Protein AF-A0A6C0IKM4-F1 (afdb_monomer)

Mean predicted aligned error: 20.97 Å

Secondary structure (DSSP, 8-state):
-HHHHHHHHHHHHHHT--TTGGG-HHHHHHHHHHHHHHHHHHHHTT-HHHHHHHHHHHHHHHTT-S-HHHHHHHHHHHHHHHHHHHHHHTTSS---SSSHHHHTTTTTS----------S----HHHHHHHHHHHHHHHHHHHHHHHHHHHHHHTTHHHHHHHHHHHHHHHHHHHHTT-

Radius of gyration: 28.17 Å; Cα contacts (8 Å, |Δi|>4): 47; chains: 1; bounding box: 74×59×59 Å

pLDDT: mean 71.32, std 19.52, range [26.0, 94.5]

Organism: NCBI:txid1070528

Sequence (179 aa):
MYSFIIEMKFSLKNVLQFQPLLKSQLVLYMFLFIALFEIVHFGTNQNVNGVLLMFLIGFLTSFFSKNMIIILFSAIVFTNLIVYGSQLKYREGFDKKDEVIKRVKKTKKSEEELEEEDSKKEMTKKDIEEQFSSLQKELPEFQKIQFEILDNLEKMDPLLEKAESFINKYSEYRDSNRR

Solvent-accessible surface area (backbone atoms only — not comparable to full-atom values): 10732 Å² total; per-residue (Å²): 111,73,69,59,56,50,53,55,55,54,56,51,58,62,67,68,63,48,72,64,57,71,66,37,69,64,55,42,53,53,49,52,53,51,53,51,50,49,47,52,55,29,59,75,68,73,34,66,66,52,47,54,47,29,52,51,44,30,56,59,38,48,78,79,42,92,47,65,48,57,23,51,52,49,19,53,53,52,37,50,51,53,52,59,55,49,59,60,63,73,64,64,90,80,81,80,90,79,64,75,79,69,60,75,80,61,81,85,72,84,82,89,81,87,85,91,88,86,88,87,80,92,71,54,76,67,58,55,53,51,52,52,55,50,51,62,62,50,49,62,56,54,51,50,52,52,51,52,51,50,54,55,53,61,67,42,47,68,56,52,53,50,49,50,53,51,52,52,56,54,49,51,55,58,58,60,74,71,108

Foldseek 3Di:
DVVVVVVVVVVVVVVPPCVVVLVDPVLLVVLVVVVVVQCVVCVVVVNPVLNVQLVVQLVVVVVVDPRNSSSSVRSVVVSCCVVVVVVVVVPPPDDDPDDPVPPVPPPPDDDDDDDDDDDDDDDDPVNVVVVVVVVVVCVVVVVVVVVVVVVVVVVCVVVVVVVVVVVVVVVVVVVVVVD

Structure (mmCIF, N/CA/C/O backbone):
data_AF-A0A6C0IKM4-F1
#
_entry.id   AF-A0A6C0IKM4-F1
#
loop_
_atom_site.group_PDB
_atom_site.id
_atom_site.type_symbol
_atom_site.label_atom_id
_atom_site.label_alt_id
_atom_site.label_comp_id
_atom_site.label_asym_id
_atom_site.label_entity_id
_atom_site.label_seq_id
_atom_site.pdbx_PDB_ins_code
_atom_site.Cartn_x
_atom_site.Cartn_y
_atom_site.Cartn_z
_atom_site.occupancy
_atom_site.B_iso_or_equiv
_atom_site.auth_seq_id
_atom_site.auth_comp_id
_atom_site.auth_asym_id
_atom_site.auth_atom_id
_atom_site.pdbx_PDB_model_num
ATOM 1 N N . MET A 1 1 ? -24.820 27.724 -2.757 1.00 55.03 1 MET A N 1
ATOM 2 C CA . MET A 1 1 ? -23.434 27.477 -2.291 1.00 55.03 1 MET A CA 1
ATOM 3 C C . MET A 1 1 ? -23.375 27.105 -0.805 1.00 55.03 1 MET A C 1
ATOM 5 O O . MET A 1 1 ? -22.863 26.038 -0.500 1.00 55.03 1 MET A O 1
ATOM 9 N N . TYR A 1 2 ? -23.968 27.883 0.113 1.00 59.00 2 TYR A N 1
ATOM 10 C CA . TYR A 1 2 ? -23.994 27.545 1.552 1.00 59.00 2 TYR A CA 1
ATOM 11 C C . TYR A 1 2 ? -24.681 26.207 1.899 1.00 59.00 2 TYR A C 1
ATOM 13 O O . TYR A 1 2 ? -24.179 25.478 2.746 1.00 59.00 2 TYR A O 1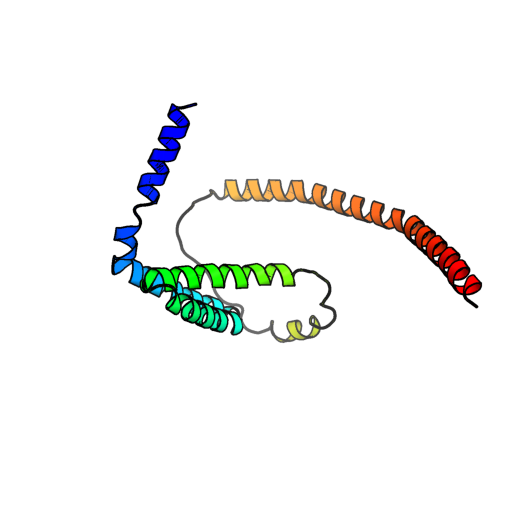
ATOM 21 N N . SER A 1 3 ? -25.755 25.832 1.194 1.00 52.97 3 SER A N 1
ATOM 22 C CA . SER A 1 3 ? -26.450 24.546 1.399 1.00 52.97 3 SER A CA 1
ATOM 23 C C . SER A 1 3 ? -25.585 23.326 1.032 1.00 52.97 3 SER A C 1
ATOM 25 O O . SER A 1 3 ? -25.612 22.323 1.733 1.00 52.97 3 SER A O 1
ATOM 27 N N . PHE A 1 4 ? -24.736 23.445 0.004 1.00 60.00 4 PHE A N 1
ATOM 28 C CA . PHE A 1 4 ? -23.842 22.367 -0.447 1.00 60.00 4 PHE A CA 1
ATOM 29 C C . PHE A 1 4 ? -22.686 22.128 0.539 1.00 60.00 4 PHE A C 1
ATOM 31 O O . PHE A 1 4 ? -22.314 20.996 0.833 1.00 60.00 4 PHE A O 1
ATOM 38 N N . ILE A 1 5 ? -22.152 23.204 1.123 1.00 60.06 5 ILE A N 1
ATOM 39 C CA . ILE A 1 5 ? -21.101 23.120 2.148 1.00 60.06 5 ILE A CA 1
ATOM 40 C C . ILE A 1 5 ? -21.643 22.477 3.439 1.00 60.06 5 ILE A C 1
ATOM 42 O O . ILE A 1 5 ? -20.917 21.748 4.117 1.00 60.06 5 ILE A O 1
ATOM 46 N N . ILE A 1 6 ? -22.914 22.718 3.778 1.00 59.88 6 ILE A N 1
ATOM 47 C CA . ILE A 1 6 ? -23.574 22.128 4.952 1.00 59.88 6 ILE A CA 1
ATOM 48 C C . ILE A 1 6 ? -23.811 20.625 4.755 1.00 59.88 6 ILE A C 1
ATOM 50 O O . ILE A 1 6 ? -23.484 19.853 5.656 1.00 59.88 6 ILE A O 1
ATOM 54 N N . GLU A 1 7 ? -24.282 20.192 3.582 1.00 55.53 7 GLU A N 1
ATOM 55 C CA . GLU A 1 7 ? -24.427 18.763 3.261 1.00 55.53 7 GLU A CA 1
ATOM 56 C C . GLU A 1 7 ? -23.082 18.026 3.282 1.00 55.53 7 GLU A C 1
ATOM 58 O O . GLU A 1 7 ? -22.968 16.952 3.880 1.00 55.53 7 GLU A O 1
ATOM 63 N N . MET A 1 8 ? -22.028 18.636 2.730 1.00 56.53 8 MET A N 1
ATOM 64 C CA . MET A 1 8 ? -20.687 18.047 2.749 1.00 56.53 8 MET A CA 1
ATOM 65 C C . MET A 1 8 ? -20.127 17.942 4.181 1.00 56.53 8 MET A C 1
ATOM 67 O O . MET A 1 8 ? -19.518 16.934 4.542 1.00 56.53 8 MET A O 1
ATOM 71 N N . LYS A 1 9 ? -20.388 18.937 5.044 1.00 54.00 9 LYS A N 1
ATOM 72 C CA . LYS A 1 9 ? -20.018 18.885 6.471 1.00 54.00 9 LYS A CA 1
ATOM 73 C C . LYS A 1 9 ? -20.829 17.861 7.272 1.00 54.00 9 LYS A C 1
ATOM 75 O O . LYS A 1 9 ? -20.288 17.277 8.211 1.00 54.00 9 LYS A O 1
ATOM 80 N N . PHE A 1 10 ? -22.098 17.639 6.930 1.00 55.91 10 PHE A N 1
ATOM 81 C CA . PHE A 1 10 ? -22.976 16.682 7.610 1.00 55.91 10 PHE A CA 1
ATOM 82 C C . PHE A 1 10 ? -22.608 15.227 7.280 1.00 55.91 10 PHE A C 1
ATOM 84 O O . PHE A 1 10 ? -22.536 14.394 8.184 1.00 55.91 10 PHE A O 1
ATOM 91 N N . SER A 1 11 ? -22.262 14.943 6.020 1.00 54.78 11 SER A N 1
ATOM 92 C CA . SER A 1 11 ? -21.812 13.615 5.576 1.00 54.78 11 SER A CA 1
ATOM 93 C C . SER A 1 11 ? -20.491 13.189 6.241 1.00 54.78 11 SER A C 1
ATOM 95 O O . SER A 1 11 ? -20.371 12.079 6.763 1.00 54.78 11 SER A O 1
ATOM 97 N N . LEU A 1 12 ? -19.523 14.107 6.363 1.00 56.47 12 LEU A N 1
ATOM 98 C CA . LEU A 1 12 ? -18.236 13.823 7.015 1.00 56.47 12 LEU A CA 1
ATOM 99 C C . LEU A 1 12 ? -18.358 13.573 8.527 1.00 56.47 12 LEU A C 1
ATOM 101 O O . LEU A 1 12 ? -17.578 12.803 9.089 1.00 56.47 12 LEU A O 1
ATOM 105 N N . LYS A 1 13 ? -19.338 14.190 9.202 1.00 55.31 13 LYS A N 1
ATOM 106 C CA . LYS A 1 13 ? -19.505 14.064 10.660 1.00 55.31 13 LYS A CA 1
ATOM 107 C C . LYS A 1 13 ? -19.987 12.672 11.087 1.00 55.31 13 LYS A C 1
ATOM 109 O O . LYS A 1 13 ? -19.647 12.236 12.184 1.00 55.31 13 LYS A O 1
ATOM 114 N N . ASN A 1 14 ? -20.734 11.978 10.226 1.00 57.62 14 ASN A N 1
ATOM 115 C CA . ASN A 1 14 ? -21.176 10.600 10.465 1.00 57.62 14 ASN A CA 1
ATOM 116 C C . ASN A 1 14 ? -20.104 9.573 10.089 1.00 57.62 14 ASN A C 1
ATOM 118 O O . ASN A 1 14 ? -19.953 8.579 10.793 1.00 57.62 14 ASN A O 1
ATOM 122 N N . VAL A 1 15 ? -19.300 9.847 9.055 1.00 55.31 15 VAL A N 1
ATOM 123 C CA . VAL A 1 15 ? -18.128 9.021 8.725 1.00 55.31 15 VAL A CA 1
ATOM 124 C C . VAL A 1 15 ? -17.102 9.064 9.862 1.00 55.31 15 VAL A C 1
ATOM 126 O O . VAL A 1 15 ? -16.562 8.033 10.224 1.00 55.31 15 VAL A O 1
ATOM 129 N N . LEU A 1 16 ? -16.890 10.208 10.524 1.00 55.09 16 LEU A N 1
ATOM 130 C CA . LEU A 1 16 ? -15.899 10.330 11.605 1.00 55.09 16 LEU A CA 1
ATOM 131 C C . LEU A 1 16 ? -16.275 9.656 12.942 1.00 55.09 16 LEU A C 1
ATOM 133 O O . LEU A 1 16 ? -15.446 9.635 13.856 1.00 55.09 16 LEU A O 1
ATOM 137 N N . GLN A 1 17 ? -17.475 9.084 13.092 1.00 56.47 17 GLN A N 1
ATOM 138 C CA . GLN A 1 17 ? -17.871 8.363 14.312 1.00 56.47 17 GLN A CA 1
ATOM 139 C C . GLN A 1 17 ? -17.339 6.920 14.349 1.00 56.47 17 GLN A C 1
ATOM 141 O O . GLN A 1 17 ? -18.021 6.008 14.799 1.00 56.47 17 GLN A O 1
ATOM 146 N N . PHE A 1 18 ? -16.095 6.690 13.921 1.00 60.69 18 PHE A N 1
ATOM 147 C CA . PHE A 1 18 ? -15.447 5.372 13.971 1.00 60.69 18 PHE A CA 1
ATOM 148 C C . PHE A 1 18 ? -15.101 4.901 15.397 1.00 60.69 18 PHE A C 1
ATOM 150 O O . PHE A 1 18 ? -14.743 3.743 15.609 1.00 60.69 18 PHE A O 1
ATOM 157 N N . GLN A 1 19 ? -15.225 5.785 16.390 1.00 62.97 19 GLN A N 1
ATOM 158 C CA . GLN A 1 19 ? -14.891 5.537 17.798 1.00 62.97 19 GLN A CA 1
ATOM 159 C C . GLN A 1 19 ? -15.495 4.230 18.375 1.00 62.97 19 GLN A C 1
ATOM 161 O O . GLN A 1 19 ? -14.764 3.510 19.058 1.00 62.97 19 GLN A O 1
ATOM 166 N N . PRO A 1 20 ? -16.767 3.854 18.106 1.00 65.88 20 PRO A N 1
ATOM 167 C CA . PRO A 1 20 ? -17.339 2.603 18.604 1.00 65.88 20 PRO A CA 1
ATOM 168 C C . PRO A 1 20 ? -16.901 1.382 17.778 1.00 65.88 20 PRO A C 1
ATOM 170 O O . PRO A 1 20 ? -16.722 0.299 18.332 1.00 65.88 20 PRO A O 1
ATOM 173 N N . LEU A 1 21 ? -16.685 1.549 16.467 1.00 61.75 21 LEU A N 1
ATOM 174 C CA . LEU A 1 21 ? -16.306 0.466 15.549 1.00 61.75 21 LEU A CA 1
ATOM 175 C C . LEU A 1 21 ? -14.908 -0.072 15.862 1.00 61.75 21 LEU A C 1
ATOM 177 O O . LEU A 1 21 ? -14.717 -1.287 15.921 1.00 61.75 21 LEU A O 1
ATOM 181 N N . LEU A 1 22 ? -13.966 0.826 16.170 1.00 62.09 22 LEU A N 1
ATOM 182 C CA . LEU A 1 22 ? -12.605 0.474 16.584 1.00 62.09 22 LEU A CA 1
ATOM 183 C C . LEU A 1 22 ? -12.523 -0.187 17.971 1.00 62.09 22 LEU A C 1
ATOM 185 O O . LEU A 1 22 ? -11.452 -0.656 18.349 1.00 62.09 22 LEU A O 1
ATOM 189 N N . LYS A 1 23 ? -13.619 -0.224 18.738 1.00 67.75 23 LYS A N 1
ATOM 190 C CA . LYS A 1 23 ? -13.704 -0.944 20.019 1.00 67.75 23 LYS A CA 1
ATOM 191 C C . LYS A 1 23 ? -14.429 -2.283 19.919 1.00 67.75 23 LYS A C 1
ATOM 193 O O . LYS A 1 23 ? -14.417 -3.047 20.882 1.00 67.75 23 LYS A O 1
ATOM 198 N N . SER A 1 24 ? -15.078 -2.566 18.793 1.00 78.62 24 SER A N 1
ATOM 199 C CA . SER A 1 24 ? -15.868 -3.783 18.645 1.00 78.62 24 SER A CA 1
ATOM 200 C C . SER A 1 24 ? -14.965 -5.008 18.462 1.00 78.62 24 SER A C 1
ATOM 202 O O . SER A 1 24 ? -14.043 -5.011 17.646 1.00 78.62 24 SER A O 1
ATOM 204 N N . GLN A 1 25 ? -15.237 -6.073 19.220 1.00 77.88 25 GLN A N 1
ATOM 205 C CA . GLN A 1 25 ? -14.478 -7.326 19.123 1.00 77.88 25 GLN A CA 1
ATOM 206 C C . GLN A 1 25 ? -14.630 -7.979 17.741 1.00 77.88 25 GLN A C 1
ATOM 208 O O . GLN A 1 25 ? -13.689 -8.585 17.241 1.00 77.88 25 GLN A O 1
ATOM 213 N N . LEU A 1 26 ? -15.781 -7.799 17.087 1.00 83.00 26 LEU A N 1
ATOM 214 C CA . LEU A 1 26 ? -16.062 -8.345 15.757 1.00 83.00 26 LEU A CA 1
ATOM 215 C C . LEU A 1 26 ? -15.106 -7.776 14.697 1.00 83.00 26 LEU A C 1
ATOM 217 O O . LEU A 1 26 ? -14.503 -8.531 13.937 1.00 83.00 26 LEU A O 1
ATOM 221 N N . VAL A 1 27 ? -14.907 -6.454 14.685 1.00 85.12 27 VAL A N 1
ATOM 222 C CA . VAL A 1 27 ? -14.016 -5.801 13.714 1.00 85.12 27 VAL A CA 1
ATOM 223 C C . VAL A 1 27 ? -12.575 -6.283 13.873 1.00 85.12 27 VAL A C 1
ATOM 225 O O . VAL A 1 27 ? -11.892 -6.492 12.874 1.00 85.12 27 VAL A O 1
ATOM 228 N N . LEU A 1 28 ? -12.127 -6.540 15.106 1.00 86.69 28 LEU A N 1
ATOM 229 C CA . LEU A 1 28 ? -10.806 -7.118 15.348 1.00 86.69 28 LEU A CA 1
ATOM 230 C C . LEU A 1 28 ? -10.653 -8.493 14.685 1.00 86.69 28 LEU A C 1
ATOM 232 O O . LEU A 1 28 ? -9.657 -8.720 14.003 1.00 86.69 28 LEU A O 1
ATOM 236 N N . TYR A 1 29 ? -11.634 -9.388 14.844 1.00 89.06 29 TYR A N 1
ATOM 237 C CA . TYR A 1 29 ? -11.591 -10.713 14.215 1.00 89.06 29 TYR A CA 1
ATOM 238 C C . TYR A 1 29 ? -11.611 -10.636 12.685 1.00 89.06 29 TYR A C 1
ATOM 240 O O . TYR A 1 29 ? -10.885 -11.379 12.030 1.00 89.06 29 TYR A O 1
ATOM 248 N N . MET A 1 30 ? -12.375 -9.705 12.110 1.00 89.44 30 MET A N 1
ATOM 249 C CA . MET A 1 30 ? -12.358 -9.457 10.665 1.00 89.44 30 MET A CA 1
ATOM 250 C C . MET A 1 30 ? -10.961 -9.030 10.185 1.00 89.44 30 MET A C 1
ATOM 252 O O . MET A 1 30 ? -10.444 -9.595 9.225 1.00 89.44 30 MET A O 1
ATOM 256 N N . PHE A 1 31 ? -10.316 -8.080 10.870 1.00 90.19 31 PHE A N 1
ATOM 257 C CA . PHE A 1 31 ? -8.960 -7.641 10.519 1.00 90.19 31 PHE A CA 1
ATOM 258 C C . PHE A 1 31 ? -7.905 -8.728 10.706 1.00 90.19 31 PHE A C 1
ATOM 260 O O . PHE A 1 31 ? -6.976 -8.817 9.908 1.00 90.19 31 PHE A O 1
ATOM 267 N N . LEU A 1 32 ? -8.057 -9.571 11.727 1.00 89.50 32 LEU A N 1
ATOM 268 C CA . LEU A 1 32 ? -7.205 -10.738 11.921 1.00 89.50 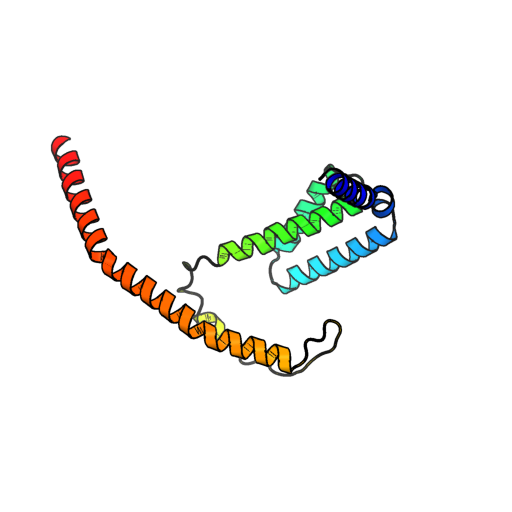32 LEU A CA 1
ATOM 269 C C . LEU A 1 32 ? -7.313 -11.699 10.728 1.00 89.50 32 LEU A C 1
ATOM 271 O O . LEU A 1 32 ? -6.293 -12.147 10.211 1.00 89.50 32 LEU A O 1
ATOM 275 N N . PHE A 1 33 ? -8.532 -11.987 10.266 1.00 92.44 33 PHE A N 1
ATOM 276 C CA . PHE A 1 33 ? -8.751 -12.866 9.118 1.00 92.44 33 PHE A CA 1
ATOM 277 C C . PHE A 1 33 ? -8.138 -12.292 7.833 1.00 92.44 33 PHE A C 1
ATOM 279 O O . PHE A 1 33 ? -7.457 -13.006 7.101 1.00 92.44 33 PHE A O 1
ATOM 286 N N . ILE A 1 34 ? -8.297 -10.984 7.605 1.00 92.12 34 ILE A N 1
ATOM 287 C CA . ILE A 1 34 ? -7.664 -10.281 6.480 1.00 92.12 34 ILE A CA 1
ATOM 288 C C . ILE A 1 34 ? -6.134 -10.364 6.580 1.00 92.12 34 ILE A C 1
ATOM 290 O O . ILE A 1 34 ? -5.475 -10.666 5.592 1.00 92.12 34 ILE A O 1
ATOM 294 N N . ALA A 1 35 ? -5.559 -10.159 7.768 1.00 88.38 35 ALA A N 1
ATOM 295 C CA . ALA A 1 35 ? -4.114 -10.264 7.967 1.00 88.38 35 ALA A CA 1
ATOM 296 C C . ALA A 1 35 ? -3.584 -11.686 7.705 1.00 88.38 35 ALA A C 1
ATOM 298 O O . ALA A 1 35 ? -2.497 -11.841 7.155 1.00 88.38 35 ALA A O 1
ATOM 299 N N . LEU A 1 36 ? -4.344 -12.730 8.058 1.00 91.69 36 LEU A N 1
ATOM 300 C CA . LEU A 1 36 ? -3.992 -14.111 7.713 1.00 91.69 36 LEU A CA 1
ATOM 301 C C . LEU A 1 36 ? -4.015 -14.336 6.200 1.00 91.69 36 LEU A C 1
ATOM 303 O O . LEU A 1 36 ? -3.087 -14.938 5.660 1.00 91.69 36 LEU A O 1
ATOM 307 N N . PHE A 1 37 ? -5.041 -13.825 5.517 1.00 91.31 37 PHE A N 1
ATOM 308 C CA . PHE A 1 37 ? -5.117 -13.889 4.061 1.00 91.31 37 PHE A CA 1
ATOM 309 C C . PHE A 1 37 ? -3.927 -13.180 3.407 1.00 91.31 37 PHE A C 1
ATOM 311 O O . PHE A 1 37 ? -3.336 -13.714 2.474 1.00 91.31 37 PHE A O 1
ATOM 318 N N . GLU A 1 38 ? -3.512 -12.035 3.946 1.00 87.25 38 GLU A N 1
ATOM 319 C CA . GLU A 1 38 ? -2.349 -11.283 3.474 1.00 87.25 38 GLU A CA 1
ATOM 320 C C . GLU A 1 38 ? -1.042 -12.091 3.594 1.00 87.25 38 GLU A C 1
ATOM 322 O O . GLU A 1 38 ? -0.232 -12.129 2.669 1.00 87.25 38 GLU A O 1
ATOM 327 N N . ILE A 1 39 ? -0.854 -12.820 4.701 1.00 87.56 39 ILE A N 1
ATOM 328 C CA . ILE A 1 39 ? 0.305 -13.711 4.879 1.00 87.56 39 ILE A CA 1
ATOM 329 C C . ILE A 1 39 ? 0.299 -14.828 3.830 1.00 87.56 39 ILE A C 1
ATOM 331 O O . ILE A 1 39 ? 1.340 -15.114 3.234 1.00 87.56 39 ILE A O 1
ATOM 335 N N . VAL A 1 40 ? -0.859 -15.449 3.582 1.00 89.94 40 VAL A N 1
ATOM 336 C CA . VAL A 1 40 ? -1.006 -16.487 2.548 1.00 89.94 40 VAL A CA 1
ATOM 337 C C . VAL A 1 40 ? -0.729 -15.905 1.163 1.00 89.94 40 VAL A C 1
ATOM 339 O O . VAL A 1 40 ? 0.040 -16.480 0.394 1.00 89.94 40 VAL A O 1
ATOM 342 N N . HIS A 1 41 ? -1.289 -14.734 0.867 1.00 86.69 41 HIS A N 1
ATOM 343 C CA . HIS A 1 41 ? -1.096 -14.021 -0.389 1.00 86.69 41 HIS A CA 1
ATOM 344 C C . HIS A 1 41 ? 0.389 -13.715 -0.649 1.00 86.69 41 HIS A C 1
ATOM 346 O O . HIS A 1 41 ? 0.907 -14.004 -1.732 1.00 86.69 41 HIS A O 1
ATOM 352 N N . PHE A 1 42 ? 1.125 -13.204 0.341 1.00 83.94 42 PHE A N 1
ATOM 353 C CA . PHE A 1 42 ? 2.566 -12.986 0.192 1.00 83.94 42 PHE A CA 1
ATOM 354 C C . PHE A 1 42 ? 3.368 -14.287 0.098 1.00 83.94 42 PHE A C 1
ATOM 356 O O . PHE A 1 42 ? 4.335 -14.347 -0.667 1.00 83.94 42 PHE A O 1
ATOM 363 N N . GLY A 1 43 ? 2.955 -15.329 0.825 1.00 80.88 43 GLY A N 1
ATOM 364 C CA . GLY A 1 43 ? 3.570 -16.654 0.773 1.00 80.88 43 GLY A CA 1
ATOM 365 C C . GLY A 1 43 ? 3.500 -17.287 -0.619 1.00 80.88 43 GLY A C 1
ATOM 366 O O . GLY A 1 43 ? 4.509 -17.787 -1.118 1.00 80.88 43 GLY A O 1
ATOM 367 N N . THR A 1 44 ? 2.349 -17.198 -1.289 1.00 78.69 44 THR A N 1
ATOM 368 C CA . THR A 1 44 ? 2.161 -17.743 -2.645 1.00 78.69 44 THR A CA 1
ATOM 369 C C . THR A 1 44 ? 2.991 -16.996 -3.694 1.00 78.69 44 THR A C 1
ATOM 371 O O . THR A 1 44 ? 3.500 -17.603 -4.634 1.00 78.69 44 THR A O 1
ATOM 374 N N . ASN A 1 45 ? 3.216 -15.693 -3.510 1.00 73.62 45 ASN A N 1
ATOM 375 C CA . ASN A 1 45 ? 3.969 -14.851 -4.446 1.00 73.62 45 ASN A CA 1
ATOM 376 C C . ASN A 1 45 ? 5.508 -14.952 -4.311 1.00 73.62 45 ASN A C 1
ATOM 378 O O . ASN A 1 45 ? 6.219 -14.138 -4.897 1.00 73.62 45 ASN A O 1
ATOM 382 N N . GLN A 1 46 ? 6.040 -15.909 -3.532 1.00 64.19 46 GLN A N 1
ATOM 383 C CA . GLN A 1 46 ? 7.478 -16.078 -3.222 1.00 64.19 46 GLN A CA 1
ATOM 384 C C . GLN A 1 46 ? 8.161 -14.839 -2.605 1.00 64.19 46 GLN A C 1
ATOM 386 O O . GLN A 1 46 ? 9.384 -14.786 -2.470 1.00 64.19 46 GLN A O 1
ATOM 391 N N . ASN A 1 47 ? 7.380 -13.856 -2.155 1.00 68.88 47 ASN A N 1
ATOM 392 C CA . ASN A 1 47 ? 7.877 -12.614 -1.580 1.00 68.88 47 ASN A CA 1
ATOM 393 C C . ASN A 1 47 ? 8.008 -12.759 -0.064 1.00 68.88 47 ASN A C 1
ATOM 395 O O . ASN A 1 47 ? 7.280 -12.127 0.703 1.00 68.88 47 ASN A O 1
ATOM 399 N N . VAL A 1 48 ? 8.980 -13.567 0.374 1.00 76.62 48 VAL A N 1
ATOM 400 C CA . VAL A 1 48 ? 9.318 -13.730 1.804 1.00 76.62 48 VAL A CA 1
ATOM 401 C C . VAL A 1 48 ? 9.600 -12.386 2.484 1.00 76.62 48 VAL A C 1
ATOM 403 O O . VAL A 1 48 ? 9.244 -12.177 3.643 1.00 76.62 48 VAL A O 1
ATOM 406 N N . ASN A 1 49 ? 10.144 -11.433 1.724 1.00 82.06 49 ASN A N 1
ATOM 407 C CA . ASN A 1 49 ? 10.401 -10.070 2.176 1.00 82.06 49 ASN A CA 1
ATOM 408 C C . ASN A 1 49 ? 9.109 -9.306 2.509 1.00 82.06 49 ASN A C 1
ATOM 410 O O . ASN A 1 49 ? 9.119 -8.494 3.426 1.00 82.06 49 ASN A O 1
ATOM 414 N N . GLY A 1 50 ? 8.002 -9.571 1.805 1.00 84.94 50 GLY A N 1
ATOM 415 C CA . GLY A 1 50 ? 6.710 -8.918 2.045 1.00 84.94 50 GLY A CA 1
ATOM 416 C C . GLY A 1 50 ? 6.104 -9.318 3.389 1.00 84.94 50 GLY A C 1
ATOM 417 O O . GLY A 1 50 ? 5.706 -8.455 4.166 1.00 84.94 50 GLY A O 1
ATOM 418 N N . VAL A 1 51 ? 6.146 -10.615 3.717 1.00 88.06 51 VAL A N 1
ATOM 419 C CA . VAL A 1 51 ? 5.724 -11.120 5.035 1.00 88.06 51 VAL A CA 1
ATOM 420 C C . VAL A 1 51 ? 6.582 -10.503 6.141 1.00 88.06 51 VAL A C 1
ATOM 422 O O . VAL A 1 51 ? 6.060 -10.015 7.141 1.00 88.06 51 VAL A O 1
ATOM 425 N N . LEU A 1 52 ? 7.904 -10.474 5.948 1.00 89.12 52 LEU A N 1
ATOM 426 C CA . LEU A 1 52 ? 8.837 -9.920 6.931 1.00 89.12 52 LEU A CA 1
ATOM 427 C C . LEU A 1 52 ? 8.602 -8.418 7.164 1.00 89.12 52 LEU A C 1
ATOM 429 O O . LEU A 1 52 ? 8.604 -7.951 8.303 1.00 89.12 52 LEU A O 1
ATOM 433 N N . LEU A 1 53 ? 8.344 -7.672 6.090 1.00 90.19 53 LEU A N 1
ATOM 434 C CA . LEU A 1 53 ? 8.022 -6.249 6.126 1.00 90.19 53 LEU A CA 1
ATOM 435 C C . LEU A 1 53 ? 6.677 -5.988 6.823 1.00 90.19 53 LEU A C 1
ATOM 437 O O . LEU A 1 53 ? 6.581 -5.044 7.608 1.00 90.19 53 LEU A O 1
ATOM 441 N N . MET A 1 54 ? 5.686 -6.865 6.632 1.00 90.19 54 MET A N 1
ATOM 442 C CA . MET A 1 54 ? 4.412 -6.817 7.357 1.00 90.19 54 MET A CA 1
ATOM 443 C C . MET A 1 54 ? 4.607 -6.932 8.866 1.00 90.19 54 MET A C 1
ATOM 445 O O . MET A 1 54 ? 4.074 -6.121 9.627 1.00 90.19 54 MET A O 1
ATOM 449 N N . PHE A 1 55 ? 5.406 -7.908 9.304 1.00 91.56 55 PHE A N 1
ATOM 450 C CA . PHE A 1 55 ? 5.736 -8.073 10.718 1.00 91.56 55 PHE A CA 1
ATOM 451 C C . PHE A 1 55 ? 6.503 -6.870 11.265 1.00 91.56 55 PHE A C 1
ATOM 453 O O . PHE A 1 55 ? 6.201 -6.411 12.366 1.00 91.56 55 PHE A O 1
ATOM 460 N N . LEU A 1 56 ? 7.449 -6.323 10.497 1.00 93.56 56 LEU A N 1
ATOM 461 C CA . LEU A 1 56 ? 8.233 -5.167 10.920 1.00 93.56 56 LEU A CA 1
ATOM 462 C C . LEU A 1 56 ? 7.354 -3.925 11.116 1.00 93.56 56 LEU A C 1
ATOM 464 O O . LEU A 1 56 ? 7.466 -3.247 12.134 1.00 93.56 56 LEU A O 1
ATOM 468 N N . ILE A 1 57 ? 6.443 -3.650 10.182 1.00 93.50 57 ILE A N 1
ATOM 469 C CA . ILE A 1 57 ? 5.521 -2.509 10.259 1.00 93.50 57 ILE A CA 1
ATOM 470 C C . ILE A 1 57 ? 4.474 -2.716 11.354 1.00 93.50 57 ILE A C 1
ATOM 472 O O . ILE A 1 57 ? 4.180 -1.778 12.096 1.00 93.50 57 ILE A O 1
ATOM 476 N N . GLY A 1 58 ? 3.934 -3.928 11.500 1.00 92.69 58 GLY A N 1
ATOM 477 C CA . GLY A 1 58 ? 3.021 -4.269 12.594 1.00 92.69 58 GLY A CA 1
ATOM 478 C C . GLY A 1 58 ? 3.674 -4.088 13.965 1.00 92.69 58 GLY A C 1
ATOM 479 O O . GLY A 1 58 ? 3.082 -3.504 14.871 1.00 92.69 58 GLY A O 1
ATOM 480 N N . PHE A 1 59 ? 4.934 -4.499 14.102 1.00 93.56 59 PHE A N 1
ATOM 481 C CA . PHE A 1 59 ? 5.713 -4.277 15.316 1.00 93.56 59 PHE A CA 1
ATOM 482 C C . PHE A 1 59 ? 5.955 -2.785 15.575 1.00 93.56 59 PHE A C 1
ATOM 484 O O . PHE A 1 59 ? 5.723 -2.304 16.682 1.00 93.56 59 PHE A O 1
ATOM 491 N N . LEU A 1 60 ? 6.348 -2.028 14.548 1.00 94.50 60 LEU A N 1
ATOM 492 C CA . LEU A 1 60 ? 6.622 -0.597 14.677 1.00 94.50 60 LEU A CA 1
ATOM 493 C C . LEU A 1 60 ? 5.365 0.194 15.069 1.00 94.50 60 LEU A C 1
ATOM 495 O O . LEU A 1 60 ? 5.404 1.043 15.957 1.00 94.50 60 LEU A O 1
ATOM 499 N N . THR A 1 61 ? 4.228 -0.118 14.445 1.00 92.75 61 THR A N 1
ATOM 500 C CA . THR A 1 61 ? 2.931 0.520 14.725 1.00 92.75 61 THR A CA 1
ATOM 501 C C . THR A 1 61 ? 2.372 0.151 16.098 1.00 92.75 61 THR A C 1
ATOM 503 O O . THR A 1 61 ? 1.668 0.965 16.705 1.00 92.75 61 THR A O 1
ATOM 506 N N . SER A 1 62 ? 2.758 -1.005 16.648 1.00 93.19 62 SER A N 1
ATOM 507 C CA . SER A 1 62 ? 2.398 -1.409 18.010 1.00 93.19 62 SER A CA 1
ATOM 508 C C . SER A 1 62 ? 2.944 -0.480 19.095 1.00 93.19 62 SER A C 1
ATOM 510 O O . SER A 1 62 ? 2.375 -0.442 20.186 1.00 93.19 62 SER A O 1
ATOM 512 N N . PHE A 1 63 ? 4.005 0.286 18.827 1.00 92.81 63 PHE A N 1
ATOM 513 C CA . PHE A 1 63 ? 4.510 1.275 19.784 1.00 92.81 63 PHE A CA 1
ATOM 514 C C . PHE A 1 63 ? 3.694 2.569 19.805 1.00 92.81 63 PHE A C 1
ATOM 516 O O . PHE A 1 63 ? 3.677 3.268 20.816 1.00 92.81 63 PHE A O 1
ATOM 523 N N . PHE A 1 64 ? 3.003 2.891 18.712 1.00 90.12 64 PHE A N 1
ATOM 524 C CA . PHE A 1 64 ? 2.276 4.153 18.576 1.00 90.12 64 PHE A CA 1
ATOM 525 C C . PHE A 1 64 ? 0.809 4.055 19.002 1.00 90.12 64 PHE A C 1
ATOM 527 O O . PHE A 1 64 ? 0.202 5.066 19.350 1.00 90.12 64 PHE A O 1
ATOM 534 N N . SER A 1 65 ? 0.219 2.856 18.976 1.00 86.81 65 SER A N 1
ATOM 535 C CA . SER A 1 65 ? -1.206 2.667 19.246 1.00 86.81 65 SER A CA 1
ATOM 536 C C . SER A 1 65 ? -1.466 1.506 20.192 1.00 86.81 65 SER A C 1
ATOM 538 O O . SER A 1 65 ? -0.993 0.396 19.985 1.00 86.81 65 SER A O 1
ATOM 540 N N . LYS A 1 66 ? -2.315 1.745 21.197 1.00 86.38 66 LYS A N 1
ATOM 541 C CA . LYS A 1 66 ? -2.821 0.705 22.107 1.00 86.38 66 LYS A CA 1
ATOM 542 C C . LYS A 1 66 ? -3.999 -0.083 21.512 1.00 86.38 66 LYS A C 1
ATOM 544 O O . LYS A 1 66 ? -4.356 -1.141 22.021 1.00 86.38 66 LYS A O 1
ATOM 549 N N . ASN A 1 67 ? -4.629 0.432 20.453 1.00 88.44 67 ASN A N 1
ATOM 550 C CA . ASN A 1 67 ? -5.778 -0.211 19.817 1.00 88.44 67 ASN A CA 1
ATOM 551 C C . ASN A 1 67 ? -5.301 -1.221 18.769 1.00 88.44 67 ASN A C 1
ATOM 553 O O . ASN A 1 67 ? -4.832 -0.827 17.701 1.00 88.44 67 ASN A O 1
ATOM 557 N N . MET A 1 68 ? -5.493 -2.514 19.042 1.00 90.19 68 MET A N 1
ATOM 558 C CA . MET A 1 68 ? -5.021 -3.612 18.186 1.00 90.19 68 MET A CA 1
ATOM 559 C C . MET A 1 68 ? -5.571 -3.559 16.749 1.00 90.19 68 MET A C 1
ATOM 561 O O . MET A 1 68 ? -4.855 -3.880 15.806 1.00 90.19 68 MET A O 1
ATOM 565 N N . ILE A 1 69 ? -6.799 -3.061 16.561 1.00 91.00 69 ILE A N 1
ATOM 566 C CA . ILE A 1 69 ? -7.390 -2.835 15.230 1.00 91.00 69 ILE A CA 1
ATOM 567 C C . ILE A 1 69 ? -6.576 -1.822 14.414 1.00 91.00 69 ILE A C 1
ATOM 569 O O . ILE A 1 69 ? -6.346 -2.039 13.231 1.00 91.00 69 ILE A O 1
ATOM 573 N N . ILE A 1 70 ? -6.107 -0.733 15.035 1.00 89.69 70 ILE A N 1
ATOM 574 C CA . ILE A 1 70 ? -5.313 0.298 14.345 1.00 89.69 70 ILE A CA 1
ATOM 575 C C . ILE A 1 70 ? -3.966 -0.281 13.912 1.00 89.69 70 ILE A C 1
ATOM 577 O O . ILE A 1 70 ? -3.513 -0.011 12.801 1.00 89.69 70 ILE A O 1
ATOM 581 N N . ILE A 1 71 ? -3.348 -1.095 14.772 1.00 92.44 71 ILE A N 1
ATOM 582 C CA . ILE A 1 71 ? -2.081 -1.776 14.478 1.00 92.44 71 ILE A CA 1
ATOM 583 C C . ILE A 1 71 ? -2.259 -2.682 13.252 1.00 92.44 71 ILE A C 1
ATOM 585 O O . ILE A 1 71 ? -1.533 -2.539 12.274 1.00 92.44 71 ILE A O 1
ATOM 589 N N . LEU A 1 72 ? -3.279 -3.547 13.255 1.00 91.38 72 LEU A N 1
ATOM 590 C CA . LEU A 1 72 ? -3.554 -4.455 12.135 1.00 91.38 72 LEU A CA 1
ATOM 591 C C . LEU A 1 72 ? -3.902 -3.707 10.844 1.00 91.38 72 LEU A C 1
ATOM 593 O O . LEU A 1 72 ? -3.327 -3.992 9.798 1.00 91.38 72 LEU A O 1
ATOM 597 N N . PHE A 1 73 ? -4.804 -2.726 10.911 1.00 91.31 73 PHE A N 1
ATOM 598 C CA . PHE A 1 73 ? -5.211 -1.945 9.743 1.00 91.31 73 PHE A CA 1
ATOM 599 C C . PHE A 1 73 ? -4.026 -1.213 9.108 1.00 91.31 73 PHE A C 1
ATOM 601 O O . PHE A 1 73 ? -3.814 -1.310 7.902 1.00 91.31 73 PHE A O 1
ATOM 608 N N . SER A 1 74 ? -3.230 -0.512 9.919 1.00 91.69 74 SER A N 1
ATOM 609 C CA . SER A 1 74 ? -2.054 0.202 9.421 1.00 91.69 74 SER A CA 1
ATOM 610 C C . SER A 1 74 ? -1.018 -0.757 8.832 1.00 91.69 74 SER A C 1
ATOM 612 O O . SER A 1 74 ? -0.526 -0.495 7.737 1.00 91.69 74 SER A O 1
ATOM 614 N N . ALA A 1 75 ? -0.750 -1.896 9.478 1.00 92.88 75 ALA A N 1
ATOM 615 C CA . ALA A 1 75 ? 0.158 -2.910 8.948 1.00 92.88 75 ALA A CA 1
ATOM 616 C C . ALA A 1 75 ? -0.275 -3.413 7.565 1.00 92.88 75 ALA A C 1
ATOM 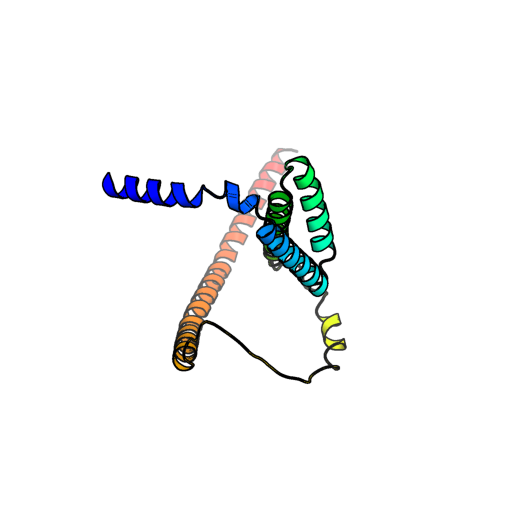618 O O . ALA A 1 75 ? 0.547 -3.429 6.652 1.00 92.88 75 ALA A O 1
ATOM 619 N N . ILE A 1 76 ? -1.556 -3.745 7.381 1.00 91.44 76 ILE A N 1
ATOM 620 C CA . ILE A 1 76 ? -2.091 -4.197 6.088 1.00 91.44 76 ILE A CA 1
ATOM 621 C C . ILE A 1 76 ? -1.937 -3.097 5.030 1.00 91.44 76 ILE A C 1
ATOM 623 O O . ILE A 1 76 ? -1.366 -3.335 3.967 1.00 91.44 76 ILE A O 1
ATOM 627 N N . VAL A 1 77 ? -2.392 -1.874 5.327 1.00 92.75 77 VAL A N 1
ATOM 628 C CA . VAL A 1 77 ? -2.374 -0.756 4.369 1.00 92.75 77 VAL A CA 1
ATOM 629 C C . VAL A 1 77 ? -0.950 -0.405 3.941 1.00 92.75 77 VAL A C 1
ATOM 631 O O . VAL A 1 77 ? -0.680 -0.308 2.745 1.00 92.75 77 VAL A O 1
ATOM 634 N N . PHE A 1 78 ? -0.028 -0.232 4.891 1.00 92.56 78 PHE A N 1
ATOM 635 C CA . PHE A 1 78 ? 1.351 0.148 4.579 1.00 92.56 78 PHE A CA 1
ATOM 636 C C . PHE A 1 78 ? 2.117 -0.970 3.875 1.00 92.56 78 PHE A C 1
ATOM 638 O O . PHE A 1 78 ? 2.861 -0.690 2.937 1.00 92.56 78 PHE A O 1
ATOM 645 N N . THR A 1 79 ? 1.924 -2.226 4.282 1.00 90.19 79 THR A N 1
ATOM 646 C CA . THR A 1 79 ? 2.589 -3.363 3.629 1.00 90.19 79 THR A CA 1
ATOM 647 C C . THR A 1 79 ? 2.116 -3.499 2.192 1.00 90.19 79 THR A C 1
ATOM 649 O O . THR A 1 79 ? 2.947 -3.568 1.290 1.00 90.19 79 THR A O 1
ATOM 652 N N . ASN A 1 80 ? 0.803 -3.442 1.954 1.00 89.06 80 ASN A N 1
ATOM 653 C CA . ASN A 1 80 ? 0.265 -3.483 0.600 1.00 89.06 80 ASN A CA 1
ATOM 654 C C . ASN A 1 80 ? 0.766 -2.305 -0.231 1.00 89.06 80 ASN A C 1
ATOM 656 O O . ASN A 1 80 ? 1.277 -2.504 -1.330 1.00 89.06 80 ASN A O 1
ATOM 660 N N . LEU A 1 81 ? 0.731 -1.088 0.307 1.00 89.81 81 LEU A N 1
ATOM 661 C CA . LEU A 1 81 ? 1.220 0.085 -0.412 1.00 89.81 81 LEU A CA 1
ATOM 662 C C . LEU A 1 81 ? 2.694 -0.051 -0.828 1.00 89.81 81 LEU A C 1
ATOM 664 O O . LEU A 1 81 ? 3.043 0.257 -1.966 1.00 89.81 81 LEU A O 1
ATOM 668 N N . ILE A 1 82 ? 3.556 -0.528 0.072 1.00 88.19 82 ILE A N 1
ATOM 669 C CA . ILE A 1 82 ? 4.989 -0.680 -0.199 1.00 88.19 82 ILE A CA 1
ATOM 670 C C . ILE A 1 82 ? 5.239 -1.825 -1.180 1.00 88.19 82 ILE A C 1
ATOM 672 O O . ILE A 1 82 ? 5.992 -1.647 -2.136 1.00 88.19 82 ILE A O 1
ATOM 676 N N . VAL A 1 83 ? 4.615 -2.987 -0.979 1.00 84.69 83 VAL A N 1
ATOM 677 C CA . VAL A 1 83 ? 4.868 -4.156 -1.827 1.00 84.69 83 VAL A CA 1
ATOM 678 C C . VAL A 1 83 ? 4.322 -3.927 -3.235 1.00 84.69 83 VAL A C 1
ATOM 680 O O . VAL A 1 83 ? 5.096 -4.011 -4.190 1.00 84.69 83 VAL A O 1
ATOM 683 N N . TYR A 1 84 ? 3.056 -3.533 -3.387 1.00 83.25 84 TYR A N 1
ATOM 684 C CA . TYR A 1 84 ? 2.488 -3.216 -4.703 1.00 83.25 84 TYR A CA 1
ATOM 685 C C . TYR A 1 84 ? 3.180 -2.006 -5.351 1.00 83.25 84 TYR A C 1
ATOM 687 O O . TYR A 1 84 ? 3.469 -2.025 -6.548 1.00 83.25 84 TYR A O 1
ATOM 695 N N . GLY A 1 85 ? 3.527 -0.978 -4.569 1.00 79.31 85 GLY A N 1
ATOM 696 C CA . GLY A 1 85 ? 4.273 0.180 -5.065 1.00 79.31 85 GLY A CA 1
ATOM 697 C C . GLY A 1 85 ? 5.680 -0.175 -5.555 1.00 79.31 85 GLY A C 1
ATOM 698 O O . GLY A 1 85 ? 6.145 0.366 -6.557 1.00 79.31 85 GLY A O 1
ATOM 699 N N . SER A 1 86 ? 6.355 -1.121 -4.899 1.00 72.12 86 SER A N 1
ATOM 700 C CA . SER A 1 86 ? 7.676 -1.596 -5.322 1.00 72.12 86 SER A CA 1
ATOM 701 C C . SER A 1 86 ? 7.617 -2.411 -6.618 1.00 72.12 86 SER A C 1
ATOM 703 O O . SER A 1 86 ? 8.480 -2.243 -7.475 1.00 72.12 86 SER A O 1
ATOM 705 N N . GLN A 1 87 ? 6.567 -3.213 -6.829 1.00 67.06 87 GLN A N 1
ATOM 706 C CA . GLN A 1 87 ? 6.371 -3.994 -8.058 1.00 67.06 87 GLN A CA 1
ATOM 707 C C . GLN A 1 87 ? 6.222 -3.123 -9.315 1.00 67.06 87 GLN A C 1
ATOM 709 O O . GLN A 1 87 ? 6.595 -3.556 -10.405 1.00 67.06 87 GLN A O 1
ATOM 714 N N . LEU A 1 88 ? 5.741 -1.883 -9.174 1.00 61.56 88 LEU A N 1
ATOM 715 C CA . LEU A 1 88 ? 5.689 -0.916 -10.274 1.00 61.56 88 LEU A CA 1
ATOM 716 C C . LEU A 1 88 ? 7.085 -0.422 -10.689 1.00 61.56 88 LEU A C 1
ATOM 718 O O . LEU A 1 88 ? 7.317 -0.222 -11.878 1.00 61.56 88 LEU A O 1
ATOM 722 N N . LYS A 1 89 ? 8.032 -0.293 -9.748 1.00 56.78 89 LYS A N 1
ATOM 723 C CA . LYS A 1 89 ? 9.416 0.124 -10.046 1.00 56.78 89 LYS A CA 1
ATOM 724 C C . LYS A 1 89 ? 10.220 -0.947 -10.787 1.00 56.78 89 LYS A C 1
ATOM 726 O O . LYS A 1 89 ? 11.060 -0.620 -11.612 1.00 56.78 89 L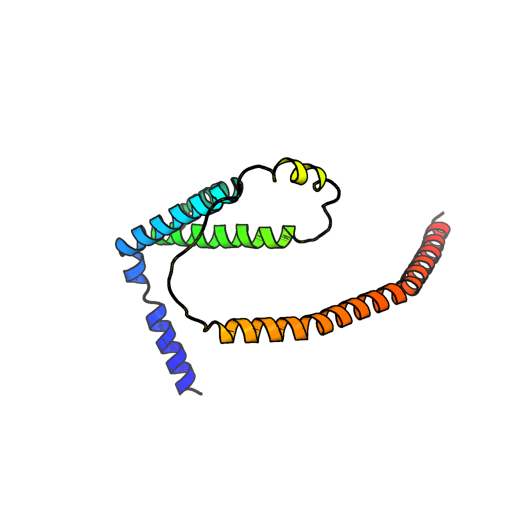YS A O 1
ATOM 731 N N . TYR A 1 90 ? 9.928 -2.229 -10.562 1.00 54.44 90 TYR A N 1
ATOM 732 C CA . TYR A 1 90 ? 10.607 -3.337 -11.255 1.00 54.44 90 TYR A CA 1
ATOM 733 C C . TYR A 1 90 ? 10.125 -3.566 -12.706 1.00 54.44 90 TYR A C 1
ATOM 735 O O . TYR A 1 90 ? 10.558 -4.521 -13.351 1.00 54.44 90 TYR A O 1
ATOM 743 N N . ARG A 1 91 ? 9.234 -2.710 -13.235 1.00 52.22 91 ARG A N 1
ATOM 744 C CA . ARG A 1 91 ? 8.814 -2.691 -14.652 1.00 52.22 91 ARG A CA 1
ATOM 745 C C . ARG A 1 91 ? 9.558 -1.645 -15.494 1.00 52.22 91 ARG A C 1
ATOM 747 O O . ARG A 1 91 ? 9.168 -1.414 -16.636 1.00 52.22 91 ARG A O 1
ATOM 754 N N . GLU A 1 92 ? 10.628 -1.044 -14.978 1.00 57.22 92 GLU A N 1
ATOM 755 C CA . GLU A 1 92 ? 11.576 -0.280 -15.794 1.00 57.22 92 GLU A CA 1
ATOM 756 C C . GLU A 1 92 ? 12.443 -1.276 -16.588 1.00 57.22 92 GLU A C 1
ATOM 758 O O . GLU A 1 92 ? 13.252 -2.021 -16.040 1.00 57.22 92 GLU A O 1
ATOM 763 N N . GLY A 1 93 ? 12.169 -1.386 -17.891 1.00 61.91 93 GLY A N 1
ATOM 764 C CA . GLY A 1 93 ? 12.638 -2.453 -18.782 1.00 61.91 93 GLY A CA 1
ATOM 765 C C . GLY A 1 93 ? 14.114 -2.395 -19.182 1.00 61.91 93 GLY A C 1
ATOM 766 O O . GLY A 1 93 ? 14.409 -2.450 -20.372 1.00 61.91 93 GLY A O 1
ATOM 767 N N . PHE A 1 94 ? 15.037 -2.325 -18.224 1.00 55.03 94 PHE A N 1
ATOM 768 C CA . PHE A 1 94 ? 16.479 -2.316 -18.499 1.00 55.03 94 PHE A CA 1
ATOM 769 C C . PHE A 1 94 ? 17.254 -3.443 -17.809 1.00 55.03 94 PHE A C 1
ATOM 771 O O . PHE A 1 94 ? 18.415 -3.267 -17.469 1.00 55.03 94 PHE A O 1
ATOM 778 N N . ASP A 1 95 ? 16.649 -4.614 -17.584 1.00 55.72 95 ASP A N 1
ATOM 779 C CA . ASP A 1 95 ? 17.430 -5.704 -16.986 1.00 55.72 95 ASP A CA 1
ATOM 780 C C . ASP A 1 95 ? 16.900 -7.112 -17.275 1.00 55.72 95 ASP A C 1
ATOM 782 O O . ASP A 1 95 ? 16.532 -7.846 -16.365 1.00 55.72 95 ASP A O 1
ATOM 786 N N . LYS A 1 96 ? 16.813 -7.521 -18.553 1.00 49.12 96 LYS A N 1
ATOM 787 C CA . LYS A 1 96 ? 16.596 -8.941 -18.911 1.00 49.12 96 LYS A CA 1
ATOM 788 C C . LYS A 1 96 ? 17.291 -9.346 -20.212 1.00 49.12 96 LYS A C 1
ATOM 790 O O . LYS A 1 96 ? 16.634 -9.515 -21.236 1.00 49.12 96 LYS A O 1
ATOM 795 N N . LYS A 1 97 ? 18.604 -9.595 -20.161 1.00 44.84 97 LYS A N 1
ATOM 796 C CA . LYS A 1 97 ? 19.273 -10.470 -21.149 1.00 44.84 97 LYS A CA 1
ATOM 797 C C . LYS A 1 97 ? 19.547 -11.897 -20.651 1.00 44.84 97 LYS A C 1
ATOM 799 O O . LYS A 1 97 ? 19.734 -12.771 -21.488 1.00 44.84 97 LYS A O 1
ATOM 804 N N . ASP A 1 98 ? 19.405 -12.192 -19.353 1.00 43.78 98 ASP A N 1
ATOM 805 C CA . ASP A 1 98 ? 19.916 -13.468 -18.812 1.00 43.78 98 ASP A CA 1
ATOM 806 C C . ASP A 1 98 ? 18.865 -14.478 -18.294 1.00 43.78 98 ASP A C 1
ATOM 808 O O . ASP A 1 98 ? 19.210 -15.608 -17.945 1.00 43.78 98 ASP A O 1
ATOM 812 N N . GLU A 1 99 ? 17.562 -14.159 -18.278 1.00 45.88 99 GLU A N 1
ATOM 813 C CA . GLU A 1 99 ? 16.548 -15.049 -17.661 1.00 45.88 99 GLU A CA 1
ATOM 814 C C . GLU A 1 99 ? 15.759 -15.961 -18.622 1.00 45.88 99 GLU A C 1
ATOM 816 O O . GLU A 1 99 ? 15.053 -16.868 -18.167 1.00 45.88 99 GLU A O 1
ATOM 821 N N . VAL A 1 100 ? 15.874 -15.786 -19.943 1.00 43.41 100 VAL A N 1
ATOM 822 C CA . VAL A 1 100 ? 15.044 -16.528 -20.921 1.00 43.41 100 VAL A CA 1
ATOM 823 C C . VAL A 1 100 ? 15.377 -18.032 -20.948 1.00 43.41 100 VAL A C 1
ATOM 825 O O . VAL A 1 100 ? 14.504 -18.865 -21.189 1.00 43.41 100 VAL A O 1
ATOM 828 N N . ILE A 1 101 ? 16.603 -18.426 -20.589 1.00 43.16 101 ILE A N 1
ATOM 829 C CA . ILE A 1 101 ? 17.075 -19.817 -20.722 1.00 43.16 101 ILE A CA 1
ATOM 830 C C . ILE A 1 101 ? 16.511 -20.749 -19.625 1.00 43.16 101 ILE A C 1
ATOM 832 O O . ILE A 1 101 ? 16.399 -21.959 -19.832 1.00 43.16 101 ILE A O 1
ATOM 836 N N . LYS A 1 102 ? 16.076 -20.228 -18.466 1.00 42.06 102 LYS A N 1
ATOM 837 C CA . LYS A 1 102 ? 15.585 -21.074 -17.354 1.00 42.06 102 LYS A CA 1
ATOM 838 C C . LYS A 1 102 ? 14.098 -21.443 -17.436 1.00 42.06 102 LYS A C 1
ATOM 840 O O . LYS A 1 102 ? 13.697 -22.415 -16.796 1.00 42.06 102 LYS A O 1
ATOM 845 N N . ARG A 1 103 ? 13.279 -20.733 -18.224 1.00 38.56 103 ARG A N 1
ATOM 846 C CA . ARG A 1 103 ? 11.818 -20.969 -18.276 1.00 38.56 103 ARG A CA 1
ATOM 847 C C . ARG A 1 103 ? 11.387 -22.112 -19.204 1.00 38.56 103 ARG A C 1
ATOM 849 O O . ARG A 1 103 ? 10.329 -22.684 -18.982 1.00 38.56 103 ARG A O 1
ATOM 856 N N . VAL A 1 104 ? 12.222 -22.538 -20.155 1.00 42.19 104 VAL A N 1
ATOM 857 C CA . VAL A 1 104 ? 11.869 -23.617 -21.108 1.00 42.19 104 VAL A CA 1
ATOM 858 C C . VAL A 1 104 ? 11.917 -25.022 -20.474 1.00 42.19 104 VAL A C 1
ATOM 860 O O . VAL A 1 104 ? 11.279 -25.948 -20.966 1.00 42.19 104 VAL A O 1
ATOM 863 N N . LYS A 1 105 ? 12.610 -25.215 -19.339 1.00 37.50 105 LYS A N 1
ATOM 864 C CA . LYS A 1 105 ? 12.758 -26.545 -18.706 1.00 37.50 105 LYS A CA 1
ATOM 865 C C . LYS A 1 105 ? 11.668 -26.935 -17.693 1.00 37.50 105 LYS A C 1
ATOM 867 O O . LYS A 1 105 ? 11.691 -28.074 -17.238 1.00 37.50 105 LYS A O 1
ATOM 872 N N . LYS A 1 106 ? 10.723 -26.053 -17.334 1.00 34.41 106 LYS A N 1
ATOM 873 C CA . LYS A 1 106 ? 9.672 -26.361 -16.333 1.00 34.41 106 LYS A CA 1
ATOM 874 C C . LYS A 1 106 ? 8.251 -26.536 -16.891 1.00 34.41 106 LYS A C 1
ATOM 876 O O . LYS A 1 106 ? 7.417 -27.086 -16.185 1.00 34.41 106 LYS A O 1
ATOM 881 N N . THR A 1 107 ? 7.985 -26.190 -18.151 1.00 30.36 107 THR A N 1
ATOM 882 C CA . THR A 1 107 ? 6.639 -26.248 -18.770 1.00 30.36 107 THR A CA 1
ATOM 883 C C . THR A 1 107 ? 6.307 -27.613 -19.398 1.00 30.36 107 THR A C 1
ATOM 885 O O . THR A 1 107 ? 5.794 -27.688 -20.505 1.00 30.36 107 THR A O 1
ATOM 888 N N . LYS A 1 108 ? 6.6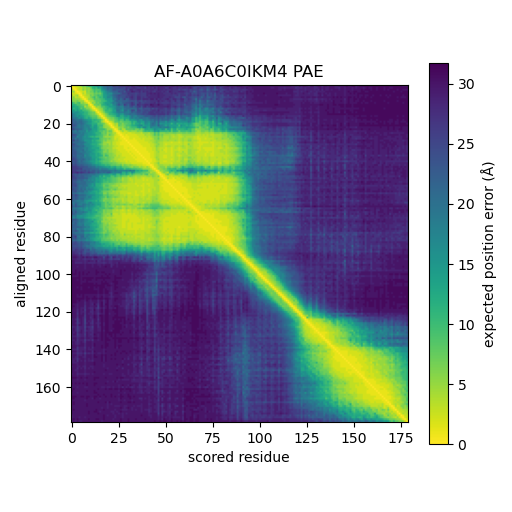42 -28.727 -18.735 1.00 32.56 108 LYS A N 1
ATOM 889 C CA . LYS A 1 108 ? 6.250 -30.082 -19.192 1.00 32.56 108 LYS A CA 1
ATOM 890 C C . LYS A 1 108 ? 5.539 -30.920 -18.129 1.00 32.56 108 LYS A C 1
ATOM 892 O O . LYS A 1 108 ? 5.419 -32.130 -18.283 1.00 32.56 108 LYS A O 1
ATOM 897 N N . LYS A 1 109 ? 5.083 -30.313 -17.035 1.00 31.69 109 LYS A N 1
ATOM 898 C CA . LYS A 1 109 ? 4.350 -31.051 -16.006 1.00 31.69 109 LYS A CA 1
ATOM 899 C C . LYS A 1 109 ? 3.288 -30.152 -15.386 1.00 31.69 109 LYS A C 1
ATOM 901 O O . LYS A 1 109 ? 3.660 -29.174 -14.748 1.00 31.69 109 LYS A O 1
ATOM 906 N N . SER A 1 110 ? 2.026 -30.549 -15.546 1.00 26.00 110 SER A N 1
ATOM 907 C CA . SER A 1 110 ? 0.815 -29.989 -14.924 1.00 26.00 110 SER A CA 1
ATOM 908 C C . SER A 1 110 ? 0.011 -29.010 -15.793 1.00 26.00 110 SER A C 1
ATOM 910 O O . SER A 1 110 ? -0.072 -27.824 -15.495 1.00 26.00 110 SER A O 1
ATOM 912 N N . GLU A 1 111 ? -0.594 -29.541 -16.854 1.00 30.94 111 GLU A N 1
ATOM 913 C CA . GLU A 1 111 ? -1.967 -29.187 -17.259 1.00 30.94 111 GLU A CA 1
ATOM 914 C C . GLU A 1 111 ? -2.936 -30.181 -16.581 1.00 30.94 111 GLU A C 1
ATOM 916 O O . GLU A 1 111 ? -2.470 -31.258 -16.207 1.00 30.94 111 GLU A O 1
ATOM 921 N N . GLU A 1 112 ? -4.225 -29.807 -16.474 1.00 27.70 112 GLU A N 1
ATOM 922 C CA . GLU A 1 112 ? -5.380 -30.443 -15.771 1.00 27.70 112 GLU A CA 1
ATOM 923 C C . GLU A 1 112 ? -5.590 -29.890 -14.336 1.00 27.70 112 GLU A C 1
ATOM 925 O O . GLU A 1 112 ? -4.684 -29.985 -13.515 1.00 27.70 112 GLU A O 1
ATOM 930 N N . GLU A 1 113 ? -6.689 -29.241 -13.909 1.00 28.70 113 GLU A N 1
ATOM 931 C CA . GLU A 1 113 ? -8.085 -29.089 -14.377 1.00 28.70 113 GLU A CA 1
ATOM 932 C C . GLU A 1 113 ? -8.793 -27.894 -13.653 1.00 28.70 113 GLU A C 1
ATOM 934 O O . GLU A 1 113 ? -8.597 -27.710 -12.453 1.00 28.70 113 GLU A O 1
ATOM 939 N N . LEU A 1 114 ? -9.578 -27.106 -14.420 1.00 26.22 114 LEU A N 1
ATOM 940 C CA . LEU A 1 114 ? -10.972 -26.587 -14.241 1.00 26.22 114 LEU A CA 1
ATOM 941 C C . LEU A 1 114 ? -11.451 -25.994 -12.877 1.00 26.22 114 LEU A C 1
ATOM 943 O O . LEU A 1 114 ? -11.431 -26.677 -11.860 1.00 26.22 114 LEU A O 1
ATOM 947 N N . GLU A 1 115 ? -11.757 -24.681 -12.778 1.00 29.00 115 GLU A N 1
ATOM 948 C CA . GLU A 1 115 ? -13.049 -23.935 -13.000 1.00 29.00 115 GLU A CA 1
ATOM 949 C C . GLU A 1 115 ? -14.038 -23.956 -11.795 1.00 29.00 115 GLU A C 1
ATOM 951 O O . GLU A 1 115 ? -14.452 -25.023 -11.361 1.00 29.00 115 GLU A O 1
ATOM 956 N N . GLU A 1 116 ? -14.194 -22.835 -11.056 1.00 35.53 116 GLU A N 1
ATOM 957 C CA . GLU A 1 116 ? -15.305 -21.818 -11.021 1.00 35.53 116 GLU A CA 1
ATOM 958 C C . GLU A 1 116 ? -16.473 -22.178 -10.056 1.00 35.53 116 GLU A C 1
ATOM 960 O O . GLU A 1 116 ? -16.852 -23.336 -9.958 1.00 35.53 116 GLU A O 1
ATOM 965 N N . GLU A 1 117 ? -16.928 -21.318 -9.123 1.00 34.28 117 GLU A N 1
ATOM 966 C CA . GLU A 1 117 ? -17.953 -20.233 -9.217 1.00 34.28 117 GLU A CA 1
ATOM 967 C C . GLU A 1 117 ? -18.167 -19.617 -7.787 1.00 34.28 117 GLU A C 1
ATOM 969 O O . GLU A 1 117 ? -17.871 -20.292 -6.802 1.00 34.28 117 GLU A O 1
ATOM 974 N N . ASP A 1 118 ? -18.745 -18.437 -7.478 1.00 35.44 118 ASP A N 1
ATOM 975 C CA . ASP A 1 118 ? -19.203 -17.233 -8.202 1.00 35.44 118 ASP A CA 1
ATOM 976 C C . ASP A 1 118 ? -19.711 -16.143 -7.192 1.00 35.44 118 ASP A C 1
ATOM 978 O O . ASP A 1 118 ? -20.094 -16.440 -6.052 1.00 35.44 118 ASP A O 1
ATOM 982 N N . SER A 1 119 ? -19.791 -14.891 -7.684 1.00 35.62 119 SER A N 1
ATOM 983 C CA . SER A 1 119 ? -20.794 -13.825 -7.433 1.00 35.62 119 SER A CA 1
ATOM 984 C C . SER A 1 119 ? -20.314 -12.574 -6.643 1.00 35.62 119 SER A C 1
ATOM 986 O O . SER A 1 119 ? -19.799 -12.679 -5.535 1.00 35.62 119 SER A O 1
ATOM 988 N N . LYS A 1 120 ? -20.436 -11.305 -7.094 1.00 38.91 120 LYS A N 1
ATOM 989 C CA . LYS A 1 120 ? -21.318 -10.657 -8.094 1.00 38.91 120 LYS A CA 1
ATOM 990 C C . LYS A 1 120 ? -20.713 -9.385 -8.726 1.00 38.91 120 LYS A C 1
ATOM 992 O O . LYS A 1 120 ? -20.445 -8.414 -8.015 1.00 38.91 120 LYS A O 1
ATOM 997 N N . LYS A 1 121 ? -20.733 -9.318 -10.063 1.00 38.88 121 LYS A N 1
ATOM 998 C CA . LYS A 1 121 ? -21.401 -8.253 -10.846 1.00 38.88 121 LYS A CA 1
ATOM 999 C C . LYS A 1 121 ? -21.569 -8.770 -12.282 1.00 38.88 121 LYS A C 1
ATOM 1001 O O . LYS A 1 121 ? -20.607 -8.789 -13.039 1.00 38.88 121 LYS A O 1
ATOM 1006 N N . GLU A 1 122 ? -22.766 -9.242 -12.628 1.00 44.66 122 GLU A N 1
ATOM 1007 C CA . GLU A 1 122 ? -23.079 -9.707 -13.985 1.00 44.66 122 GLU A CA 1
ATOM 1008 C C . GLU A 1 122 ? -22.972 -8.537 -14.977 1.00 44.66 122 GLU A C 1
ATOM 1010 O O . GLU A 1 122 ? -23.813 -7.638 -14.994 1.00 44.66 122 GLU A O 1
ATOM 1015 N N . MET A 1 123 ? -21.916 -8.547 -15.791 1.00 48.50 123 MET A N 1
ATOM 1016 C CA . MET A 1 123 ? -21.915 -7.948 -17.124 1.00 48.50 123 MET A CA 1
ATOM 1017 C C . MET A 1 123 ? -22.388 -9.028 -18.094 1.00 48.50 123 MET A C 1
ATOM 1019 O O . MET A 1 123 ? -21.901 -10.159 -18.064 1.00 48.50 123 MET A O 1
ATOM 1023 N N . THR A 1 124 ? -23.355 -8.702 -18.943 1.00 59.62 124 THR A N 1
ATOM 1024 C CA . THR A 1 124 ? -23.902 -9.641 -19.924 1.00 59.62 124 THR A CA 1
ATOM 1025 C C . THR A 1 124 ? -22.797 -10.043 -20.909 1.00 59.62 124 THR A C 1
ATOM 1027 O O . THR A 1 124 ? -21.980 -9.204 -21.280 1.00 59.62 124 THR A O 1
ATOM 1030 N N . LYS A 1 125 ? -22.778 -11.289 -21.414 1.00 61.78 125 LYS A N 1
ATOM 1031 C CA . LYS A 1 125 ? -21.773 -11.744 -22.410 1.00 61.78 125 LYS A CA 1
ATOM 1032 C C . LYS A 1 125 ? -21.650 -10.804 -23.626 1.00 61.78 125 LYS A C 1
ATOM 1034 O O . LYS A 1 125 ? -20.561 -10.637 -24.158 1.00 61.78 125 LYS A O 1
ATOM 1039 N N . LYS A 1 126 ? -22.746 -10.129 -23.994 1.00 61.66 126 LYS A N 1
ATOM 1040 C CA . LYS A 1 126 ? -22.788 -9.098 -25.044 1.00 61.66 126 LYS A CA 1
ATOM 1041 C C . LYS A 1 126 ? -21.997 -7.828 -24.699 1.00 61.66 126 LYS A C 1
ATOM 1043 O O . LYS A 1 126 ? -21.327 -7.295 -25.572 1.00 61.66 126 LYS A O 1
ATOM 1048 N N . ASP A 1 127 ? -22.015 -7.384 -23.442 1.00 64.81 127 ASP A N 1
ATOM 1049 C CA . ASP A 1 127 ? -21.306 -6.173 -22.996 1.00 64.81 127 ASP A CA 1
ATOM 1050 C C . ASP A 1 127 ? -19.784 -6.385 -22.984 1.00 64.81 127 ASP A C 1
ATOM 1052 O O . ASP A 1 127 ? -19.011 -5.473 -23.276 1.00 64.81 127 ASP A O 1
ATOM 1056 N N . ILE A 1 128 ? -19.343 -7.607 -22.668 1.00 66.44 128 ILE A N 1
ATOM 1057 C CA . ILE A 1 128 ? -17.926 -7.997 -22.706 1.00 66.44 128 ILE A CA 1
ATOM 1058 C C . ILE A 1 128 ? -17.432 -8.057 -24.157 1.00 66.44 128 ILE A C 1
ATOM 1060 O O . ILE A 1 128 ? -16.338 -7.588 -24.459 1.00 66.44 128 ILE A O 1
ATOM 1064 N N . GLU A 1 129 ? -18.245 -8.591 -25.066 1.00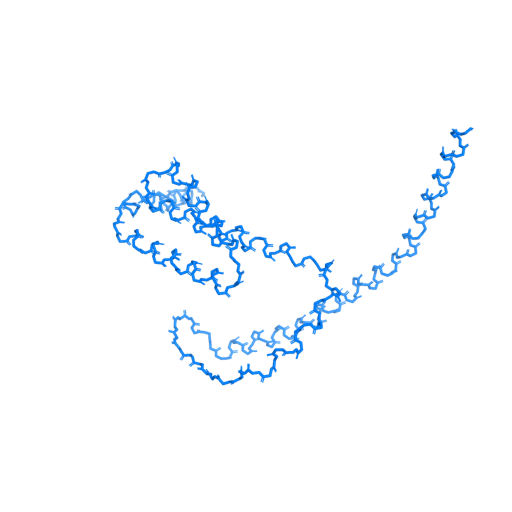 64.94 129 GLU A N 1
ATOM 1065 C CA . GLU A 1 129 ? -17.915 -8.716 -26.488 1.00 64.94 129 GLU A CA 1
ATOM 1066 C C . GLU A 1 129 ? -17.899 -7.348 -27.205 1.00 64.94 129 GLU A C 1
ATOM 1068 O O . GLU A 1 129 ? -17.022 -7.079 -28.032 1.00 64.94 129 GLU A O 1
ATOM 1073 N N . GLU A 1 130 ? -18.792 -6.428 -26.823 1.00 68.81 130 GLU A N 1
ATOM 1074 C CA . GLU A 1 130 ? -18.774 -5.032 -27.282 1.00 68.81 130 GLU A CA 1
ATOM 1075 C C . GLU A 1 130 ? -17.545 -4.263 -26.777 1.00 68.81 130 GLU A C 1
ATOM 1077 O O . GLU A 1 130 ? -16.880 -3.591 -27.566 1.00 68.81 130 GLU A O 1
ATOM 1082 N N . GLN A 1 131 ? -17.174 -4.407 -25.500 1.00 67.62 131 GLN A N 1
ATOM 1083 C CA . GLN A 1 131 ? -15.955 -3.782 -24.970 1.00 67.62 131 GLN A CA 1
ATOM 1084 C C . GLN A 1 131 ? -14.683 -4.382 -25.579 1.00 67.62 131 GLN A C 1
ATOM 1086 O O . GLN A 1 131 ? -13.720 -3.673 -25.857 1.00 67.62 131 GLN A O 1
ATOM 1091 N N . PHE A 1 132 ? -14.658 -5.688 -25.835 1.00 67.19 132 PHE A N 1
ATOM 1092 C CA . PHE A 1 132 ? -13.503 -6.329 -26.458 1.00 67.19 132 PHE A CA 1
ATOM 1093 C C . PHE A 1 132 ? -13.341 -5.917 -27.928 1.00 67.19 132 PHE A C 1
ATOM 1095 O O . PHE A 1 132 ? -12.225 -5.699 -28.403 1.00 67.19 132 PHE A O 1
ATOM 1102 N N . SER A 1 133 ? -14.452 -5.755 -28.649 1.00 67.44 133 SER A N 1
ATOM 1103 C CA . SER A 1 133 ? -14.441 -5.301 -30.042 1.00 67.44 133 SER A CA 1
ATOM 1104 C C . SER A 1 133 ? -14.147 -3.804 -30.192 1.00 67.44 133 SER A C 1
ATOM 1106 O O . SER A 1 133 ? -13.532 -3.423 -31.191 1.00 67.44 133 SER A O 1
ATOM 1108 N N . SER A 1 134 ? -14.499 -2.954 -29.219 1.00 68.19 134 SER A N 1
ATOM 1109 C CA . SER A 1 134 ? -14.054 -1.551 -29.194 1.00 68.19 134 SER A CA 1
ATOM 1110 C C . SER A 1 134 ? -12.555 -1.437 -28.899 1.00 68.19 134 SER A C 1
ATOM 1112 O O . SER A 1 134 ? -11.841 -0.751 -29.628 1.00 68.19 134 SER A O 1
ATOM 1114 N N . LEU A 1 135 ? -12.043 -2.204 -27.932 1.00 68.50 135 LEU A N 1
ATOM 1115 C CA . LEU A 1 135 ? -10.611 -2.253 -27.612 1.00 68.50 135 LEU A CA 1
ATOM 1116 C C . LEU A 1 135 ? -9.762 -2.734 -28.798 1.00 68.50 135 LEU A C 1
ATOM 1118 O O . LEU A 1 135 ? -8.703 -2.172 -29.071 1.00 68.50 135 LEU A O 1
ATOM 1122 N N . GLN A 1 136 ? -10.232 -3.735 -29.551 1.00 62.88 136 GLN A N 1
ATOM 1123 C CA . GLN A 1 136 ? -9.548 -4.184 -30.770 1.00 62.88 136 GLN A CA 1
ATOM 1124 C C . GLN A 1 136 ? -9.507 -3.117 -31.873 1.00 62.88 136 GLN A C 1
ATOM 1126 O O . GLN A 1 136 ? -8.577 -3.122 -32.678 1.00 62.88 136 GLN A O 1
ATOM 1131 N N . LYS A 1 137 ? -10.485 -2.202 -31.921 1.00 71.69 137 LYS A N 1
ATOM 1132 C CA . LYS A 1 137 ? -10.524 -1.100 -32.896 1.00 71.69 137 LYS A CA 1
ATOM 1133 C C . LYS A 1 137 ? -9.623 0.073 -32.513 1.00 71.69 137 LYS A C 1
ATOM 1135 O O . LYS A 1 137 ? -9.082 0.710 -33.409 1.00 71.69 137 LYS A O 1
ATOM 1140 N N . GLU A 1 138 ? -9.425 0.328 -31.223 1.00 69.62 138 GLU A N 1
ATOM 1141 C CA . GLU A 1 138 ? -8.545 1.399 -30.721 1.00 69.62 138 GLU A CA 1
ATOM 1142 C C . GLU A 1 138 ? -7.062 0.981 -30.674 1.00 69.62 138 GLU A C 1
ATOM 1144 O O . GLU A 1 138 ? -6.156 1.808 -30.797 1.00 69.62 138 GLU A O 1
ATOM 1149 N N . LEU A 1 139 ? -6.786 -0.324 -30.581 1.00 73.06 139 LEU A N 1
ATOM 1150 C CA . LEU A 1 139 ? -5.434 -0.888 -30.627 1.00 73.06 139 LEU A CA 1
ATOM 1151 C C . LEU A 1 139 ? -4.595 -0.464 -31.860 1.00 73.06 139 LEU A C 1
ATOM 1153 O O . LEU A 1 139 ? -3.433 -0.092 -31.671 1.00 73.06 139 LEU A O 1
ATOM 1157 N N . PRO A 1 140 ? -5.112 -0.484 -33.109 1.00 76.75 140 PRO A N 1
ATOM 1158 C CA . PRO A 1 140 ? -4.341 -0.052 -34.275 1.00 76.75 140 PRO A CA 1
ATOM 1159 C C . PRO A 1 140 ? -4.030 1.450 -34.279 1.00 76.75 140 PRO A C 1
ATOM 1161 O O . PRO A 1 140 ? -3.001 1.841 -34.827 1.00 76.75 140 PRO A O 1
ATOM 1164 N N . GLU A 1 141 ? -4.864 2.305 -33.679 1.00 76.62 141 GLU A N 1
ATOM 1165 C CA . GLU A 1 141 ? -4.562 3.740 -33.552 1.00 76.62 141 GLU A CA 1
ATOM 1166 C C . GLU A 1 141 ? -3.406 3.970 -32.581 1.00 76.62 141 GLU A C 1
ATOM 1168 O O . GLU A 1 141 ? -2.457 4.689 -32.895 1.00 76.62 141 GLU A O 1
ATOM 1173 N N . PHE A 1 142 ? -3.420 3.271 -31.447 1.00 82.50 142 PHE A N 1
ATOM 1174 C CA . PHE A 1 142 ? -2.331 3.323 -30.479 1.00 82.50 142 PHE A CA 1
ATOM 1175 C C . PHE A 1 142 ? -0.998 2.828 -31.065 1.00 82.50 142 PHE A C 1
ATOM 1177 O O . PHE A 1 142 ? 0.047 3.436 -30.833 1.00 82.50 142 PHE A O 1
ATOM 1184 N N . GLN A 1 143 ? -1.024 1.759 -31.868 1.00 75.81 143 GLN A N 1
ATOM 1185 C CA . GLN A 1 143 ? 0.169 1.257 -32.559 1.00 75.81 143 GLN A CA 1
ATOM 1186 C C . GLN A 1 143 ? 0.715 2.254 -33.587 1.00 75.81 143 GLN A C 1
ATOM 1188 O O . GLN A 1 143 ? 1.929 2.433 -33.668 1.00 75.81 143 GLN A O 1
ATOM 1193 N N . LYS A 1 144 ? -0.158 2.938 -34.338 1.00 86.62 144 LYS A N 1
ATOM 1194 C CA . LYS A 1 144 ? 0.258 3.991 -35.279 1.00 86.62 144 LYS A CA 1
ATOM 1195 C C . LYS A 1 144 ? 0.943 5.151 -34.565 1.00 86.62 144 LYS A C 1
ATOM 1197 O O . LYS A 1 144 ? 1.998 5.582 -35.011 1.00 86.62 144 LYS A O 1
ATOM 1202 N N . ILE A 1 145 ? 0.389 5.598 -33.438 1.00 84.88 145 ILE A N 1
ATOM 1203 C CA . ILE A 1 145 ? 0.975 6.6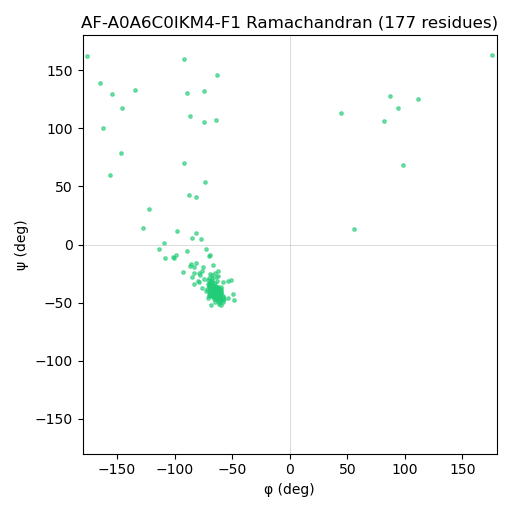78 -32.633 1.00 84.88 145 ILE A CA 1
ATOM 1204 C C . ILE A 1 145 ? 2.351 6.269 -32.097 1.00 84.88 145 ILE A C 1
ATOM 1206 O O . ILE A 1 145 ? 3.292 7.053 -32.160 1.00 84.88 145 ILE A O 1
ATOM 1210 N N . GLN A 1 146 ? 2.509 5.034 -31.609 1.00 80.25 146 GLN A N 1
ATOM 1211 C CA . GLN A 1 146 ? 3.827 4.542 -31.190 1.00 80.25 146 GLN A CA 1
ATOM 1212 C C . GLN A 1 146 ? 4.832 4.526 -32.343 1.00 80.25 146 GLN A C 1
ATOM 1214 O O . GLN A 1 146 ? 5.977 4.928 -32.156 1.00 80.25 146 GLN A O 1
ATOM 1219 N N . PHE A 1 147 ? 4.403 4.084 -33.526 1.00 88.12 147 PHE A N 1
ATOM 1220 C CA . PHE A 1 147 ? 5.253 4.050 -34.711 1.00 88.12 147 PHE A CA 1
ATOM 1221 C C . PHE A 1 147 ? 5.681 5.460 -35.140 1.00 88.12 147 PHE A C 1
ATOM 1223 O O . PHE A 1 147 ? 6.845 5.682 -35.453 1.00 88.12 147 PHE A O 1
ATOM 1230 N N . GLU A 1 148 ? 4.766 6.429 -35.085 1.00 91.31 148 GLU A N 1
ATOM 1231 C CA . GLU A 1 148 ? 5.042 7.836 -35.384 1.00 91.31 148 GLU A CA 1
ATOM 1232 C C . GLU A 1 148 ? 6.002 8.472 -34.369 1.00 91.31 148 GLU A C 1
ATOM 1234 O O . GLU A 1 148 ? 6.908 9.212 -34.749 1.00 91.31 148 GLU A O 1
ATOM 1239 N N . ILE A 1 149 ? 5.851 8.164 -33.076 1.00 90.12 149 ILE A N 1
ATOM 1240 C CA . ILE A 1 149 ? 6.791 8.620 -32.045 1.00 90.12 149 ILE A CA 1
ATOM 1241 C C . ILE A 1 149 ? 8.184 8.041 -32.309 1.00 90.12 149 ILE A C 1
ATOM 1243 O O . ILE A 1 149 ? 9.157 8.787 -32.251 1.00 90.12 149 ILE A O 1
ATOM 1247 N N . LEU A 1 150 ? 8.292 6.748 -32.627 1.00 87.38 150 LEU A N 1
ATOM 1248 C CA . LEU A 1 150 ? 9.577 6.102 -32.916 1.00 87.38 150 LEU A CA 1
ATOM 1249 C C . LEU A 1 150 ? 10.261 6.689 -34.157 1.00 87.38 150 LEU A C 1
ATOM 1251 O O . LEU A 1 150 ? 11.437 7.026 -34.085 1.00 87.38 150 LEU A O 1
ATOM 1255 N N . ASP A 1 151 ? 9.523 6.887 -35.249 1.00 92.19 151 ASP A N 1
ATOM 1256 C CA . ASP A 1 151 ? 10.040 7.500 -36.481 1.00 92.19 151 ASP A CA 1
ATOM 1257 C C . ASP A 1 151 ? 10.507 8.948 -36.242 1.00 92.19 151 ASP A C 1
ATOM 1259 O O . ASP A 1 151 ? 11.551 9.384 -36.728 1.00 92.19 151 ASP A O 1
ATOM 1263 N N . ASN A 1 152 ? 9.771 9.710 -35.428 1.00 90.38 152 ASN A N 1
ATOM 1264 C CA . ASN A 1 152 ? 10.182 11.062 -35.057 1.00 90.38 152 ASN A CA 1
ATOM 1265 C C . ASN A 1 152 ? 11.408 11.076 -34.136 1.00 90.38 152 ASN A C 1
ATOM 1267 O O . ASN A 1 152 ? 12.221 11.989 -34.257 1.00 90.38 152 ASN A O 1
ATOM 1271 N N . LEU A 1 153 ? 11.565 10.089 -33.248 1.00 86.94 153 LEU A N 1
ATOM 1272 C CA . LEU A 1 153 ? 12.768 9.943 -32.426 1.00 86.94 153 LEU A CA 1
ATOM 1273 C C . LEU A 1 153 ? 13.993 9.602 -33.282 1.00 86.94 153 LEU A C 1
ATOM 1275 O O . LEU A 1 153 ? 15.020 10.255 -33.130 1.00 86.94 153 LEU A O 1
ATOM 1279 N N . GLU A 1 154 ? 13.865 8.668 -34.225 1.00 88.00 154 GLU A N 1
ATOM 1280 C CA . GLU A 1 154 ? 14.934 8.299 -35.167 1.00 88.00 154 GLU A CA 1
ATOM 1281 C C . GLU A 1 154 ? 15.378 9.508 -36.009 1.00 88.00 154 GLU A C 1
ATOM 1283 O O . GLU A 1 154 ? 16.564 9.758 -36.212 1.00 88.00 154 GLU A O 1
ATOM 1288 N N . LYS A 1 155 ? 14.437 10.370 -36.414 1.00 90.19 155 LYS A N 1
ATOM 1289 C CA . LYS A 1 155 ? 14.762 11.633 -37.102 1.00 90.19 155 LYS A CA 1
ATOM 1290 C C . LYS A 1 155 ? 15.506 12.651 -36.232 1.00 90.19 155 LYS A C 1
ATOM 1292 O O . LYS A 1 155 ? 16.093 13.584 -36.784 1.00 90.19 155 LYS A O 1
ATOM 1297 N N . MET A 1 156 ? 15.489 12.519 -34.904 1.00 89.88 156 MET A N 1
ATOM 1298 C CA . MET A 1 156 ? 16.262 13.386 -34.006 1.00 89.88 156 MET A CA 1
ATOM 1299 C C . MET A 1 156 ? 17.703 12.910 -33.800 1.00 89.88 156 MET A C 1
ATOM 1301 O O . MET A 1 156 ? 18.530 13.730 -33.399 1.00 89.88 156 MET A O 1
ATOM 1305 N N . ASP A 1 157 ? 18.038 11.658 -34.121 1.00 87.25 157 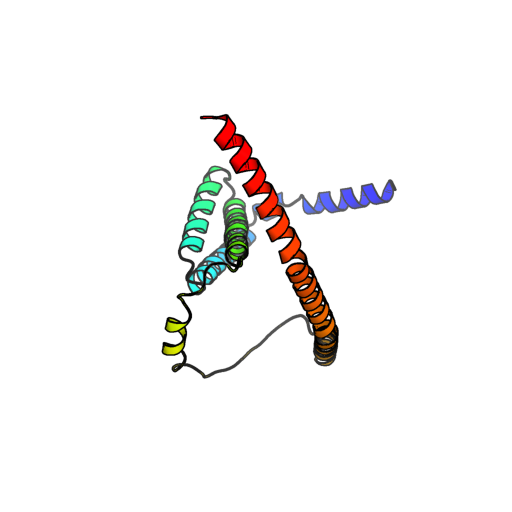ASP A N 1
ATOM 1306 C CA . ASP A 1 157 ? 19.405 11.124 -34.032 1.00 87.25 157 ASP A CA 1
ATOM 1307 C C . ASP A 1 157 ? 20.473 12.029 -34.681 1.00 87.25 157 ASP A C 1
ATOM 1309 O O . ASP A 1 157 ? 21.451 12.361 -34.005 1.00 87.25 157 ASP A O 1
ATOM 1313 N N . PRO A 1 158 ? 20.304 12.557 -35.914 1.00 90.38 158 PRO A N 1
ATOM 1314 C CA . PRO A 1 158 ? 21.298 13.457 -36.507 1.00 90.38 158 PRO A CA 1
ATOM 1315 C C . PRO A 1 158 ? 21.443 14.791 -35.757 1.00 90.38 158 PRO A C 1
ATOM 1317 O O . PRO A 1 158 ? 22.487 15.443 -35.834 1.00 90.38 158 PRO A O 1
ATOM 1320 N N . LEU A 1 159 ? 20.410 15.238 -35.033 1.00 90.56 159 LEU A N 1
ATOM 1321 C CA . LEU A 1 159 ? 20.491 16.442 -34.200 1.00 90.56 159 LEU A CA 1
ATOM 1322 C C . LEU A 1 159 ? 21.271 16.169 -32.915 1.00 90.56 159 LEU A C 1
ATOM 1324 O O . LEU A 1 159 ? 22.035 17.034 -32.484 1.00 90.56 159 LEU A O 1
ATOM 1328 N N . LEU A 1 160 ? 21.101 14.979 -32.337 1.00 87.50 160 LEU A N 1
ATOM 1329 C CA . LEU A 1 160 ? 21.859 14.525 -31.175 1.00 87.50 160 LEU A CA 1
ATOM 1330 C C . LEU A 1 160 ? 23.337 14.353 -31.528 1.00 87.50 160 LEU A C 1
ATOM 1332 O O . LEU A 1 160 ? 24.183 14.922 -30.845 1.00 87.50 160 LEU A O 1
ATOM 1336 N N . GLU A 1 161 ? 23.649 13.706 -32.651 1.00 90.19 161 GLU A N 1
ATOM 1337 C CA . GLU A 1 161 ? 25.025 13.568 -33.146 1.00 90.19 161 GLU A CA 1
ATOM 1338 C C . GLU A 1 161 ? 25.669 14.941 -33.398 1.00 90.19 161 GLU A C 1
ATOM 1340 O O . GLU A 1 161 ? 26.809 15.215 -33.007 1.00 90.19 161 GLU A O 1
ATOM 1345 N N . LYS A 1 162 ? 24.910 15.875 -33.985 1.00 91.00 162 LYS A N 1
ATOM 1346 C CA . LYS A 1 162 ? 25.390 17.244 -34.173 1.00 91.00 162 LYS A CA 1
ATOM 1347 C C . LYS A 1 162 ? 25.627 17.945 -32.833 1.00 91.00 162 LYS A C 1
ATOM 1349 O O . LYS A 1 162 ? 26.642 18.629 -32.697 1.00 91.00 162 LYS A O 1
ATOM 1354 N N . ALA A 1 163 ? 24.747 17.773 -31.848 1.00 91.56 163 ALA A N 1
ATOM 1355 C CA . ALA A 1 163 ? 24.921 18.322 -30.504 1.00 91.56 163 ALA A CA 1
ATOM 1356 C C . ALA A 1 163 ? 26.158 17.738 -29.800 1.00 91.56 163 ALA A C 1
ATOM 1358 O O . ALA A 1 163 ? 26.939 18.499 -29.229 1.00 91.56 163 ALA A O 1
ATOM 1359 N N . GLU A 1 164 ? 26.398 16.431 -29.912 1.00 87.38 164 GLU A N 1
ATOM 1360 C CA . GLU A 1 164 ? 27.614 15.778 -29.415 1.00 87.38 164 GLU A CA 1
ATOM 1361 C C . GLU A 1 164 ? 28.872 16.338 -30.087 1.00 87.38 164 GLU A C 1
ATOM 1363 O O . GLU A 1 164 ? 29.837 16.685 -29.405 1.00 87.38 164 GLU A O 1
ATOM 1368 N N . SER A 1 165 ? 28.847 16.532 -31.411 1.00 89.06 165 SER A N 1
ATOM 1369 C CA . SER A 1 165 ? 29.966 17.138 -32.143 1.00 89.06 165 SER A CA 1
ATOM 1370 C C . SER A 1 165 ? 30.263 18.570 -31.676 1.00 89.06 165 SER A C 1
ATOM 1372 O O . SER A 1 165 ? 31.427 18.954 -31.535 1.00 89.06 165 SER A O 1
ATOM 1374 N N . PHE A 1 166 ? 29.220 19.354 -31.372 1.00 92.94 166 PHE A N 1
ATOM 1375 C CA . PHE A 1 166 ? 29.374 20.692 -30.808 1.00 92.94 166 PHE A CA 1
ATOM 1376 C C . PHE A 1 166 ? 29.996 20.625 -29.415 1.00 92.94 166 PHE A C 1
ATOM 1378 O O . PHE A 1 166 ? 30.967 21.333 -29.154 1.00 92.94 166 PHE A O 1
ATOM 1385 N N . ILE A 1 167 ? 29.471 19.770 -28.535 1.00 88.00 167 ILE A N 1
ATOM 1386 C CA . ILE A 1 167 ? 29.975 19.614 -27.167 1.00 88.00 167 ILE A CA 1
ATOM 1387 C C . ILE A 1 167 ? 31.455 19.226 -27.187 1.00 88.00 167 ILE A C 1
ATOM 1389 O O . ILE A 1 167 ? 32.256 19.900 -26.541 1.00 88.00 167 ILE A O 1
ATOM 1393 N N . ASN A 1 168 ? 31.824 18.221 -27.984 1.00 87.25 168 ASN A N 1
ATOM 1394 C CA . ASN A 1 168 ? 33.200 17.737 -28.094 1.00 87.25 168 ASN A CA 1
ATOM 1395 C C . ASN A 1 168 ? 34.152 18.826 -28.599 1.00 87.25 168 ASN A C 1
ATOM 1397 O O . ASN A 1 168 ? 35.209 19.065 -28.011 1.00 87.25 168 ASN A O 1
ATOM 1401 N N . LYS A 1 169 ? 33.740 19.566 -29.635 1.00 86.88 169 LYS A N 1
ATOM 1402 C CA . LYS A 1 169 ? 34.528 20.678 -30.171 1.00 86.88 169 LYS A CA 1
ATOM 1403 C C . LYS A 1 169 ? 34.807 21.740 -29.105 1.00 86.88 169 LYS A C 1
ATOM 1405 O O . LYS A 1 169 ? 35.937 22.199 -28.979 1.00 86.88 169 LYS A O 1
ATOM 1410 N N . TYR A 1 170 ? 33.807 22.139 -28.317 1.00 79.75 170 TYR A N 1
ATOM 1411 C CA . TYR A 1 170 ? 33.992 23.168 -27.286 1.00 79.75 170 TYR A CA 1
ATOM 1412 C C . TYR A 1 170 ? 34.675 22.652 -26.011 1.00 79.75 170 TYR A C 1
ATOM 1414 O O . TYR A 1 170 ? 35.352 23.436 -25.339 1.00 79.75 170 TYR A O 1
ATOM 1422 N N . SER A 1 171 ? 34.565 21.361 -25.682 1.00 75.88 171 SER A N 1
ATOM 1423 C CA . SER A 1 171 ? 35.365 20.766 -24.606 1.00 75.88 171 SER A CA 1
ATOM 1424 C C . SER A 1 171 ? 36.849 20.729 -24.956 1.00 75.88 171 SER A C 1
ATOM 1426 O O . SER A 1 171 ? 37.668 21.080 -24.109 1.00 75.88 171 SER A O 1
ATOM 1428 N N . GLU A 1 172 ? 37.198 20.413 -26.208 1.00 74.69 172 GLU A N 1
ATOM 1429 C CA . GLU A 1 172 ? 38.589 20.436 -26.671 1.00 74.69 172 GLU A CA 1
ATOM 1430 C C . GLU A 1 172 ? 39.204 21.838 -26.560 1.00 74.69 172 GLU A C 1
ATOM 1432 O O . GLU A 1 172 ? 40.317 21.968 -26.057 1.00 74.69 172 GLU A O 1
ATOM 1437 N N . TYR A 1 173 ? 38.464 22.900 -26.913 1.00 71.12 173 TYR A N 1
ATOM 1438 C CA . TYR A 1 173 ? 38.926 24.28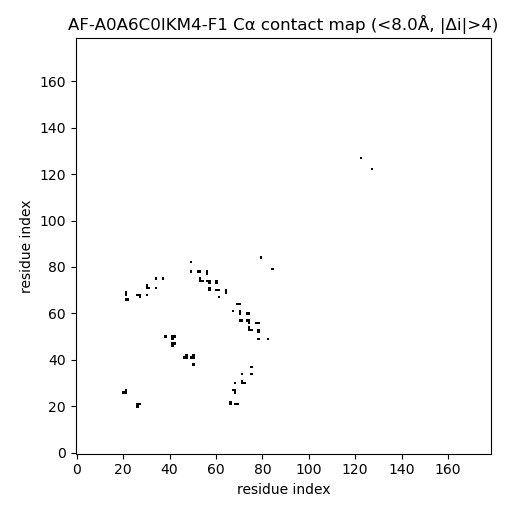5 -26.720 1.00 71.12 173 TYR A CA 1
ATOM 1439 C C . TYR A 1 173 ? 39.138 24.656 -25.246 1.00 71.12 173 TYR A C 1
ATOM 1441 O O . TYR A 1 173 ? 40.073 25.386 -24.912 1.00 71.12 173 TYR A O 1
ATOM 1449 N N . ARG A 1 174 ? 38.270 24.183 -24.345 1.00 70.44 174 ARG A N 1
ATOM 1450 C CA . ARG A 1 174 ? 38.405 24.449 -22.905 1.00 70.44 174 ARG A CA 1
ATOM 1451 C C . ARG A 1 174 ? 39.644 23.768 -22.325 1.00 70.44 174 ARG A C 1
ATOM 1453 O O . ARG A 1 174 ? 40.314 24.346 -21.470 1.00 70.44 174 ARG A O 1
ATOM 1460 N N . ASP A 1 175 ? 39.930 22.554 -22.778 1.00 70.06 175 ASP A N 1
ATOM 1461 C CA . ASP A 1 175 ? 41.014 21.739 -22.242 1.00 70.06 175 ASP A CA 1
ATOM 1462 C C . ASP A 1 175 ? 42.368 22.077 -22.900 1.00 70.06 175 ASP A C 1
ATOM 1464 O O . ASP A 1 175 ? 43.400 22.010 -22.229 1.00 70.06 175 ASP A O 1
ATOM 1468 N N . SER A 1 176 ? 42.384 22.555 -24.154 1.00 65.81 176 SER A N 1
ATOM 1469 C CA . SER A 1 176 ? 43.588 23.091 -24.810 1.00 65.81 176 SER A CA 1
ATOM 1470 C C . SER A 1 176 ? 44.057 24.418 -24.210 1.00 65.81 176 SER A C 1
ATOM 1472 O O . SER A 1 176 ? 45.252 24.676 -24.164 1.00 65.81 176 SER A O 1
ATOM 1474 N N . ASN A 1 177 ? 43.134 25.253 -23.721 1.00 60.44 177 ASN A N 1
ATOM 1475 C CA . ASN A 1 177 ? 43.439 26.555 -23.113 1.00 60.44 177 ASN A CA 1
ATOM 1476 C C . ASN A 1 177 ? 43.800 26.459 -21.612 1.00 60.44 177 ASN A C 1
ATOM 1478 O O . ASN A 1 177 ? 43.925 27.477 -20.931 1.00 60.44 177 ASN A O 1
ATOM 1482 N N . ARG A 1 178 ? 43.903 25.230 -21.084 1.00 59.47 178 ARG A N 1
ATOM 1483 C CA . ARG A 1 178 ? 44.260 24.896 -19.694 1.00 59.47 178 ARG A CA 1
ATOM 1484 C C . ARG A 1 178 ? 45.651 24.262 -19.551 1.00 59.47 178 ARG A C 1
ATOM 1486 O O . ARG A 1 178 ? 46.015 23.905 -18.430 1.00 59.47 178 ARG A O 1
ATOM 1493 N N . ARG A 1 179 ? 46.395 24.103 -20.649 1.00 52.09 179 ARG A N 1
ATOM 1494 C CA . ARG A 1 179 ? 47.798 23.665 -20.660 1.00 52.09 179 ARG A CA 1
ATOM 1495 C C . ARG A 1 179 ? 48.729 24.827 -20.959 1.00 52.09 179 ARG A C 1
ATOM 1497 O O . ARG A 1 179 ? 48.343 25.671 -21.794 1.00 52.09 179 ARG A O 1
#